Protein AF-A0A140NQ18-F1 (afdb_monomer)

Secondary structure (DSSP, 8-state):
-HHHHHHHHHS-SS--HHHHHHHHHHHHHHHHHHHHHHHHHHHHHHHHHHHHHHHHHHHHHHHHHHHHHHHHHHHHHHHHHHHHHHHTTS-HHHHHHHHHHHHHHHHHHHHHHHHHHHHHHHHHHHHHHHHHHHTT-TT-HHHHHHHHHHHHHHHHHHHHHHHHHHHHHHHHHHHHHHHHHHHHHHHHHH-

Organism: Providencia stuartii (strain MRSN 2154) (NCBI:txid1157951)

Structure (mmCIF, N/CA/C/O backbone):
data_AF-A0A140NQ18-F1
#
_entry.id   AF-A0A140NQ18-F1
#
loop_
_atom_site.group_PDB
_atom_site.id
_atom_site.type_symbol
_atom_site.label_atom_id
_atom_site.label_alt_id
_atom_site.label_comp_id
_atom_site.label_asym_id
_atom_site.label_entity_id
_atom_site.label_seq_id
_atom_site.pdbx_PDB_ins_code
_atom_site.Cartn_x
_atom_site.Cartn_y
_atom_site.Cartn_z
_atom_site.occupancy
_atom_site.B_iso_or_equiv
_atom_site.auth_seq_id
_atom_site.auth_comp_id
_atom_site.auth_asym_id
_atom_site.auth_atom_id
_atom_site.pdbx_PDB_model_num
ATOM 1 N N . MET A 1 1 ? -22.070 9.940 46.019 1.00 46.34 1 MET A N 1
ATOM 2 C CA . MET A 1 1 ? -22.776 8.889 46.792 1.00 46.34 1 MET A CA 1
ATOM 3 C C . MET A 1 1 ? -23.065 9.318 48.225 1.00 46.34 1 MET A C 1
ATOM 5 O O . MET A 1 1 ? -24.233 9.409 48.563 1.00 46.34 1 MET A O 1
ATOM 9 N N . ARG A 1 2 ? -22.048 9.648 49.042 1.00 44.62 2 ARG A N 1
ATOM 10 C CA . ARG A 1 2 ? -22.233 10.043 50.455 1.00 44.62 2 ARG A CA 1
ATOM 11 C C . ARG A 1 2 ? -23.229 11.197 50.647 1.00 44.62 2 ARG A C 1
ATOM 13 O O . ARG A 1 2 ? -24.094 11.096 51.500 1.00 44.62 2 ARG A O 1
ATOM 20 N N . THR A 1 3 ? -23.151 12.238 49.818 1.00 54.56 3 THR A N 1
ATOM 21 C CA . THR A 1 3 ? -24.008 13.434 49.913 1.00 54.56 3 THR A CA 1
ATOM 22 C C . THR A 1 3 ? -25.473 13.161 49.549 1.00 54.56 3 THR A C 1
ATOM 24 O O . THR A 1 3 ? -26.357 13.569 50.287 1.00 54.56 3 THR A O 1
ATOM 27 N N . ALA A 1 4 ? -25.730 12.383 48.490 1.00 54.31 4 ALA A N 1
ATOM 28 C CA . ALA A 1 4 ? -27.088 12.033 48.050 1.00 54.31 4 ALA A CA 1
ATOM 29 C C . ALA A 1 4 ? -27.825 11.131 49.056 1.00 54.31 4 ALA A C 1
ATOM 31 O O . ALA A 1 4 ? -29.022 11.278 49.275 1.00 54.31 4 ALA A O 1
ATOM 32 N N . ILE A 1 5 ? -27.093 10.217 49.705 1.00 57.09 5 ILE A N 1
ATOM 33 C CA . ILE A 1 5 ? -27.629 9.384 50.790 1.00 57.09 5 ILE A CA 1
ATOM 34 C C . ILE A 1 5 ? -27.939 10.254 52.019 1.00 57.09 5 ILE A C 1
ATOM 36 O O . ILE A 1 5 ? -28.957 10.056 52.673 1.00 57.09 5 ILE A O 1
ATOM 40 N N . PHE A 1 6 ? -27.090 11.242 52.318 1.00 60.41 6 PHE A N 1
ATOM 41 C CA . PHE A 1 6 ? -27.274 12.136 53.463 1.00 60.41 6 PHE A CA 1
ATOM 42 C C . PHE A 1 6 ? -28.469 13.087 53.292 1.00 60.41 6 PHE A C 1
ATOM 44 O O . PHE A 1 6 ? -29.169 13.352 54.264 1.00 60.41 6 PHE A O 1
ATOM 51 N N . GLU A 1 7 ? -28.729 13.568 52.074 1.00 58.16 7 GLU A N 1
ATOM 52 C CA . GLU A 1 7 ? -29.906 14.393 51.762 1.00 58.16 7 GLU A CA 1
ATOM 53 C C . GLU A 1 7 ? -31.213 13.595 51.854 1.00 58.16 7 GLU A C 1
ATOM 55 O O . GLU A 1 7 ? -32.159 14.057 52.485 1.00 58.16 7 GLU A O 1
ATOM 60 N N . LEU A 1 8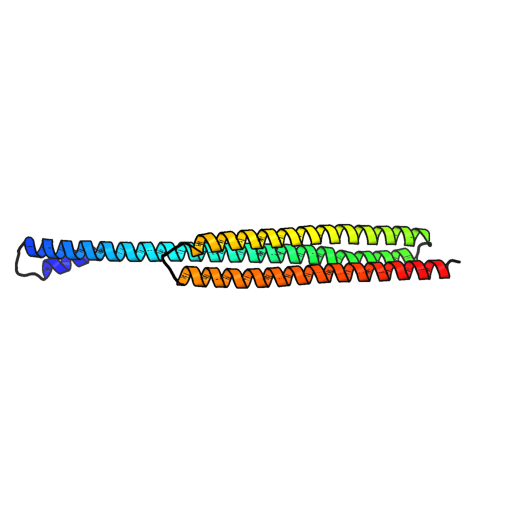 ? -31.247 12.360 51.339 1.00 58.31 8 LEU A N 1
ATOM 61 C CA . LEU A 1 8 ? -32.441 11.498 51.383 1.00 58.31 8 LEU A CA 1
ATOM 62 C C . LEU A 1 8 ? -32.834 11.045 52.799 1.00 58.31 8 LEU A C 1
ATOM 64 O O . LEU A 1 8 ? -34.008 10.792 53.064 1.00 58.31 8 LEU A O 1
ATOM 68 N N . ILE A 1 9 ? -31.864 10.939 53.711 1.00 60.88 9 ILE A N 1
ATOM 69 C CA . ILE A 1 9 ? -32.103 10.594 55.122 1.00 60.88 9 ILE A CA 1
ATOM 70 C C . ILE A 1 9 ? -32.585 11.814 55.920 1.00 60.88 9 ILE A C 1
ATOM 72 O O . ILE A 1 9 ? -33.298 11.656 56.910 1.00 60.88 9 ILE A O 1
ATOM 76 N N . LYS A 1 10 ? -32.205 13.028 55.508 1.00 58.66 10 LYS A N 1
ATOM 77 C CA . LYS A 1 10 ? -32.520 14.264 56.234 1.00 58.66 10 LYS A CA 1
ATOM 78 C C . LYS A 1 10 ? -33.944 14.773 55.968 1.00 58.66 10 LYS A C 1
ATOM 80 O O . LYS A 1 10 ? -34.482 15.465 56.822 1.00 58.66 10 LYS A O 1
ATOM 85 N N . ASP A 1 11 ? -34.534 14.409 54.829 1.00 55.94 11 ASP A N 1
ATOM 86 C CA . ASP A 1 11 ? -35.837 14.909 54.354 1.00 55.94 11 ASP A CA 1
ATOM 87 C C . ASP A 1 11 ? -37.043 14.032 54.769 1.00 55.94 11 ASP A C 1
ATOM 89 O O . ASP A 1 11 ? -38.195 14.406 54.577 1.00 55.94 11 ASP A O 1
ATOM 93 N N . ASN A 1 12 ? -36.806 12.855 55.366 1.00 53.22 12 ASN A N 1
ATOM 94 C CA . ASN A 1 12 ? -37.868 11.955 55.831 1.00 53.22 12 ASN A CA 1
ATOM 95 C C . ASN A 1 12 ? -38.138 12.140 57.336 1.00 53.22 12 ASN A C 1
ATOM 97 O O . ASN A 1 12 ? -37.412 11.614 58.179 1.00 53.22 12 ASN A O 1
ATOM 101 N N . GLU A 1 13 ? -39.224 12.836 57.687 1.00 54.66 13 GLU A N 1
ATOM 102 C CA . GLU A 1 13 ? -39.670 13.012 59.083 1.00 54.66 13 GLU A CA 1
ATOM 103 C C . GLU A 1 13 ? -40.148 11.704 59.747 1.00 54.66 13 GLU A C 1
ATOM 105 O O . GLU A 1 13 ? -40.215 11.613 60.975 1.00 54.66 13 GLU A O 1
ATOM 110 N N . ASN A 1 14 ? -40.415 10.650 58.965 1.00 51.62 14 ASN A N 1
ATOM 111 C CA . ASN A 1 14 ? -40.826 9.346 59.477 1.00 51.62 14 ASN A CA 1
ATOM 112 C C . ASN A 1 14 ? -39.627 8.383 59.527 1.00 51.62 14 ASN A C 1
ATOM 114 O O . ASN A 1 14 ? -39.230 7.793 58.519 1.00 51.62 14 ASN A O 1
ATOM 118 N N . LYS A 1 15 ? -39.046 8.226 60.724 1.00 55.66 15 LYS A N 1
ATOM 119 C CA . LYS A 1 15 ? -37.889 7.363 61.035 1.00 55.66 15 LYS A CA 1
ATOM 120 C C . LYS A 1 15 ? -38.226 5.866 60.960 1.00 55.66 15 LYS A C 1
ATOM 122 O O . LYS A 1 15 ? -38.055 5.135 61.933 1.00 55.66 15 LYS A O 1
ATOM 127 N N . SER A 1 16 ? -38.711 5.387 59.822 1.00 55.78 16 SER A N 1
ATOM 128 C CA . SER A 1 16 ? -38.845 3.954 59.578 1.00 55.78 16 SER A CA 1
ATOM 129 C C . SER A 1 16 ? -37.602 3.454 58.854 1.00 55.78 16 SER A C 1
ATOM 131 O O . SER A 1 16 ? -37.319 3.857 57.732 1.00 55.78 16 SER A O 1
ATOM 133 N N . LEU A 1 17 ? -36.857 2.535 59.471 1.00 56.78 17 LEU A N 1
ATOM 134 C CA . LEU A 1 17 ? -35.737 1.850 58.812 1.00 56.78 17 LEU A CA 1
ATOM 135 C C . LEU A 1 17 ? -36.169 1.180 57.496 1.00 56.78 17 LEU A C 1
ATOM 137 O O . LEU A 1 17 ? -35.362 1.042 56.586 1.00 56.78 17 LEU A O 1
ATOM 141 N N . ILE A 1 18 ? -37.453 0.832 57.369 1.00 58.50 18 ILE A N 1
ATOM 142 C CA . ILE A 1 18 ? -38.037 0.199 56.184 1.00 58.50 18 ILE A CA 1
ATOM 143 C C . ILE A 1 18 ? -38.070 1.165 54.988 1.00 58.50 18 ILE A C 1
ATOM 145 O O . ILE A 1 18 ? -37.783 0.739 53.874 1.00 58.50 18 ILE A O 1
ATOM 149 N N . SER A 1 19 ? -38.345 2.462 55.187 1.00 58.66 19 SER A N 1
ATOM 150 C CA . SER A 1 19 ? -38.334 3.441 54.084 1.00 58.66 19 SER A CA 1
ATOM 151 C C . SER A 1 19 ? -36.915 3.757 53.608 1.00 58.66 19 SER A C 1
ATOM 153 O O . SER A 1 19 ? -36.693 3.961 52.416 1.00 58.66 19 SER A O 1
ATOM 155 N N . VAL A 1 20 ? -35.937 3.730 54.519 1.00 64.19 20 VAL A N 1
ATOM 156 C CA . VAL A 1 20 ? -34.509 3.864 54.191 1.00 64.19 20 VAL A CA 1
ATOM 157 C C . VAL A 1 20 ? -33.991 2.624 53.455 1.00 64.19 20 VAL A C 1
ATOM 159 O O . VAL A 1 20 ? -33.206 2.762 52.520 1.00 64.19 20 VAL A O 1
ATOM 162 N N . ILE A 1 21 ? -34.449 1.426 53.831 1.00 64.62 21 ILE A N 1
ATOM 163 C CA . ILE A 1 21 ? -34.121 0.170 53.139 1.00 64.62 21 ILE A CA 1
ATOM 164 C C . ILE A 1 21 ? -34.746 0.138 51.734 1.00 64.62 21 ILE A C 1
ATOM 166 O O . ILE A 1 21 ? -34.032 -0.158 50.782 1.00 64.62 21 ILE A O 1
ATOM 170 N N . ASP A 1 22 ? -36.016 0.528 51.569 1.00 68.06 22 ASP A N 1
ATOM 171 C CA . ASP A 1 22 ? -36.683 0.600 50.253 1.00 68.06 22 ASP A CA 1
ATOM 172 C C . ASP A 1 22 ? -36.046 1.662 49.332 1.00 68.06 22 ASP A C 1
ATOM 174 O O . ASP A 1 22 ? -35.853 1.449 48.132 1.00 68.06 22 ASP A O 1
ATOM 178 N N . ALA A 1 23 ? -35.638 2.805 49.897 1.00 69.12 23 ALA A N 1
ATOM 179 C CA . ALA A 1 23 ? -34.851 3.804 49.179 1.00 69.12 23 ALA A CA 1
ATOM 180 C C . ALA A 1 23 ? -33.452 3.276 48.814 1.00 69.12 23 ALA A C 1
ATOM 182 O O . ALA A 1 23 ? -32.969 3.530 47.711 1.00 69.12 23 ALA A O 1
ATOM 183 N N . GLY A 1 24 ? -32.816 2.518 49.710 1.00 69.50 24 GLY A N 1
ATOM 184 C CA . GLY A 1 24 ? -31.532 1.860 49.480 1.00 69.50 24 GLY A CA 1
ATOM 185 C C . GLY A 1 24 ? -31.580 0.853 48.332 1.00 69.50 24 GLY A C 1
ATOM 186 O O . GLY A 1 24 ? -30.684 0.857 47.488 1.00 69.50 24 GLY A O 1
ATOM 187 N N . ASP A 1 25 ? -32.649 0.064 48.242 1.00 74.00 25 ASP A N 1
ATOM 188 C CA . ASP A 1 25 ? -32.835 -0.937 47.188 1.00 74.00 25 ASP A CA 1
ATOM 189 C C . ASP A 1 25 ? -33.066 -0.270 45.818 1.00 74.00 25 ASP A C 1
ATOM 191 O O . ASP A 1 25 ? -32.420 -0.600 44.820 1.00 74.00 25 ASP A O 1
ATOM 195 N N . LYS A 1 26 ? -33.872 0.804 45.780 1.00 74.19 26 LYS A N 1
ATOM 196 C CA . LYS A 1 26 ? -34.028 1.660 44.587 1.00 74.19 26 LYS A CA 1
ATOM 197 C C . LYS A 1 26 ? -32.712 2.306 44.147 1.00 74.19 26 LYS A C 1
ATOM 199 O O . LYS A 1 26 ? -32.439 2.393 42.947 1.00 74.19 26 LYS A O 1
ATOM 204 N N . ILE A 1 27 ? -31.888 2.763 45.093 1.00 76.31 27 ILE A N 1
ATOM 205 C CA . ILE A 1 27 ? -30.560 3.325 44.807 1.00 76.31 27 ILE A CA 1
ATOM 206 C C . ILE A 1 27 ? -29.625 2.243 44.264 1.00 76.31 27 ILE A C 1
ATOM 208 O O . ILE A 1 27 ? -28.899 2.512 43.309 1.00 76.31 27 ILE A O 1
ATOM 212 N N . TYR A 1 28 ? -29.657 1.034 44.826 1.00 75.50 28 TYR A N 1
ATOM 213 C CA . TYR A 1 28 ? -28.837 -0.087 44.375 1.00 75.50 28 TYR A CA 1
ATOM 214 C C . TYR A 1 28 ? -29.173 -0.485 42.934 1.00 75.50 28 TYR A C 1
ATOM 216 O O . TYR A 1 28 ? -28.279 -0.525 42.091 1.00 75.50 28 TYR A O 1
ATOM 224 N N . VAL A 1 29 ? -30.458 -0.659 42.609 1.00 82.06 29 VAL A N 1
ATOM 225 C CA . VAL A 1 29 ? -30.911 -0.954 41.238 1.00 82.06 29 VAL A CA 1
ATOM 226 C C . VAL A 1 29 ? -30.510 0.162 40.272 1.00 82.06 29 VAL A C 1
ATOM 228 O O . VAL A 1 29 ? -29.991 -0.098 39.186 1.00 82.06 29 VAL A O 1
ATOM 231 N N . ARG A 1 30 ? -30.688 1.430 40.661 1.00 75.25 30 ARG A N 1
ATOM 232 C CA . ARG A 1 30 ? -30.312 2.567 39.808 1.00 75.25 30 ARG A CA 1
ATOM 233 C C . ARG A 1 30 ? -28.799 2.683 39.618 1.00 75.25 30 ARG A C 1
ATOM 235 O O . ARG A 1 30 ? -28.357 3.041 38.530 1.00 75.25 30 ARG A O 1
ATOM 242 N N . TYR A 1 31 ? -28.014 2.366 40.643 1.00 75.19 31 TYR A N 1
ATOM 243 C CA . TYR A 1 31 ? -26.559 2.296 40.557 1.00 75.19 31 TYR A CA 1
ATOM 244 C C . TYR A 1 31 ? -26.104 1.176 39.620 1.00 75.19 31 TYR A C 1
ATOM 246 O O . TYR A 1 31 ? -25.272 1.440 38.758 1.00 75.19 31 TYR A O 1
ATOM 254 N N . GLN A 1 32 ? -26.684 -0.024 39.726 1.00 81.50 32 GLN A N 1
ATOM 255 C CA . GLN A 1 32 ? -26.378 -1.141 38.826 1.00 81.50 32 GLN A CA 1
ATOM 256 C C . GLN A 1 32 ? -26.703 -0.797 37.368 1.00 81.50 32 GLN A C 1
ATOM 258 O O . GLN A 1 32 ? -25.847 -0.954 36.504 1.00 81.50 32 GLN A O 1
ATOM 263 N N . ASN A 1 33 ? -27.874 -0.208 37.104 1.00 72.25 33 ASN A N 1
ATOM 264 C CA . ASN A 1 33 ? -28.257 0.233 35.758 1.00 72.25 33 ASN A CA 1
ATOM 265 C C . ASN A 1 33 ? -27.296 1.290 35.188 1.00 72.25 33 ASN A C 1
ATOM 267 O O . ASN A 1 33 ? -26.935 1.248 34.013 1.00 72.25 33 ASN A O 1
ATOM 271 N N . LEU A 1 34 ? -26.872 2.256 36.012 1.00 73.19 34 LEU A N 1
ATOM 272 C CA . LEU A 1 34 ? -25.886 3.254 35.595 1.00 73.19 34 LEU A CA 1
ATOM 273 C C . LEU A 1 34 ? -24.532 2.602 35.323 1.00 73.19 34 LEU A C 1
ATOM 275 O O . LEU A 1 34 ? -23.917 2.893 34.302 1.00 73.19 34 LEU A O 1
ATOM 279 N N . LEU A 1 35 ? -24.074 1.719 36.207 1.00 74.19 35 LEU A N 1
ATOM 280 C CA . LEU A 1 35 ? -22.799 1.026 36.069 1.00 74.19 35 LEU A CA 1
ATOM 281 C C . LEU A 1 35 ? -22.773 0.151 34.809 1.00 74.19 35 LEU A C 1
ATOM 283 O O . LEU A 1 35 ? -21.789 0.183 34.071 1.00 74.19 35 LEU A 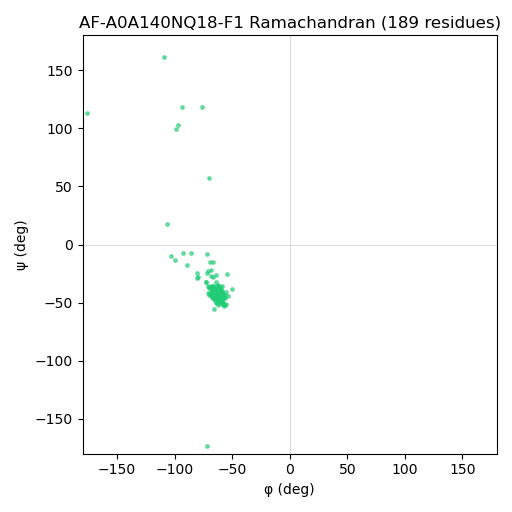O 1
ATOM 287 N N . GLU A 1 36 ? -23.868 -0.546 34.506 1.00 76.31 36 GLU A N 1
ATOM 288 C CA . GLU A 1 36 ? -24.050 -1.296 33.262 1.00 76.31 36 GLU A CA 1
ATOM 289 C C . GLU A 1 36 ? -23.979 -0.373 32.036 1.00 76.31 36 GLU A C 1
ATOM 291 O O . GLU A 1 36 ? -23.208 -0.630 31.110 1.00 76.31 36 GLU A O 1
ATOM 296 N N . LEU A 1 37 ? -24.709 0.748 32.045 1.00 72.06 37 LEU A N 1
ATOM 297 C CA . LEU A 1 37 ? -24.700 1.721 30.948 1.00 72.06 37 LEU A CA 1
ATOM 298 C C . LEU A 1 37 ? -23.304 2.323 30.716 1.00 72.06 37 LEU A C 1
ATOM 300 O O . LEU A 1 37 ? -22.864 2.454 29.572 1.00 72.06 37 LEU A O 1
ATOM 304 N N . TYR A 1 38 ? -22.598 2.683 31.790 1.00 69.38 38 TYR A N 1
ATOM 305 C CA . TYR A 1 38 ? -21.225 3.183 31.723 1.00 69.38 38 TYR A CA 1
ATOM 306 C C . TYR A 1 38 ? -20.268 2.125 31.184 1.00 69.38 38 TYR A C 1
ATOM 308 O O . TYR A 1 38 ? -19.442 2.441 30.331 1.00 69.38 38 TYR A O 1
ATOM 316 N N . THR A 1 39 ? -20.400 0.879 31.636 1.00 75.44 39 THR A N 1
ATOM 317 C CA . THR A 1 39 ? -19.556 -0.233 31.184 1.00 75.44 39 THR A CA 1
ATOM 318 C C . THR A 1 39 ? -19.760 -0.492 29.694 1.00 75.44 39 THR A C 1
ATOM 320 O O . THR A 1 39 ? -18.780 -0.588 28.955 1.00 75.44 39 THR A O 1
ATOM 323 N N . LYS A 1 40 ? -21.014 -0.489 29.221 1.00 75.38 40 LYS A N 1
ATOM 324 C CA . LYS A 1 40 ? -21.344 -0.604 27.793 1.00 75.38 40 LYS A CA 1
ATOM 325 C C . LYS A 1 40 ? -20.761 0.549 26.975 1.00 75.38 40 LYS A C 1
ATOM 327 O O . LYS A 1 40 ? -20.056 0.305 25.999 1.00 75.38 40 LYS A O 1
ATOM 332 N N . ARG A 1 41 ? -20.963 1.805 27.398 1.00 76.38 41 ARG A N 1
ATOM 333 C CA . ARG A 1 41 ? -20.389 2.982 26.712 1.00 76.38 41 ARG A CA 1
ATOM 334 C C . ARG A 1 41 ? -18.863 2.960 26.683 1.00 76.38 41 ARG A C 1
ATOM 336 O O . ARG A 1 41 ? -18.269 3.307 25.669 1.00 76.38 41 ARG A O 1
ATOM 343 N N . PHE A 1 42 ? -18.225 2.557 27.777 1.00 75.56 42 PHE A N 1
ATOM 344 C CA . PHE A 1 42 ? -16.773 2.438 27.842 1.00 75.56 42 PHE A CA 1
ATOM 345 C C . PHE A 1 42 ? -16.255 1.357 26.886 1.00 75.56 42 PHE A C 1
ATOM 347 O O . PHE A 1 42 ? -15.291 1.600 26.165 1.00 75.56 42 PHE A O 1
ATOM 354 N N . SER A 1 43 ? -16.922 0.199 26.835 1.00 76.94 43 SER A N 1
ATOM 355 C CA . SER A 1 43 ? -16.600 -0.885 25.901 1.00 76.94 43 SER A CA 1
ATOM 356 C C . SER A 1 43 ? -16.693 -0.425 24.440 1.00 76.94 43 SER A C 1
ATOM 358 O O . SER A 1 43 ? -15.735 -0.578 23.683 1.00 76.94 43 SER A O 1
ATOM 360 N N . VAL A 1 44 ? -17.792 0.244 24.069 1.00 78.38 44 VAL A N 1
ATOM 361 C CA . VAL A 1 44 ? -17.991 0.828 22.729 1.00 78.38 44 VAL A CA 1
ATOM 362 C C . VAL A 1 44 ? -16.896 1.840 22.389 1.00 78.38 44 VAL A C 1
ATOM 364 O O . VAL A 1 44 ? -16.245 1.711 21.355 1.00 78.38 44 VAL A O 1
ATOM 367 N N . ASN A 1 45 ? -16.635 2.808 23.271 1.00 79.44 45 ASN A N 1
ATOM 368 C CA . ASN A 1 45 ? -15.613 3.832 23.037 1.00 79.44 45 ASN A CA 1
ATOM 369 C C . ASN A 1 45 ? -14.210 3.234 22.887 1.00 79.44 45 ASN A C 1
ATOM 371 O O . ASN A 1 45 ? -13.427 3.695 22.058 1.00 79.44 45 ASN A O 1
ATOM 375 N N . LYS A 1 46 ? -13.890 2.192 23.662 1.00 82.88 46 LYS A N 1
ATOM 376 C CA . LYS A 1 46 ? -12.621 1.477 23.531 1.00 82.88 46 LYS A CA 1
ATOM 377 C C . LYS A 1 46 ? -12.493 0.827 22.151 1.00 82.88 46 LYS A C 1
ATOM 379 O O . LYS A 1 46 ? -11.465 0.992 21.503 1.00 82.88 46 LYS A O 1
ATOM 384 N N . ILE A 1 47 ? -13.537 0.138 21.691 1.00 79.62 47 ILE A N 1
ATOM 385 C CA . ILE A 1 47 ? -13.559 -0.500 20.368 1.00 79.62 47 ILE A CA 1
ATOM 386 C C . ILE A 1 47 ? -13.414 0.540 19.248 1.00 79.62 47 ILE A C 1
ATOM 388 O O . ILE A 1 47 ? -12.628 0.340 18.325 1.00 79.62 47 ILE A O 1
ATOM 392 N N . LEU A 1 48 ? -14.137 1.660 19.334 1.00 79.31 48 LEU A N 1
ATOM 393 C CA . LEU A 1 48 ? -14.032 2.751 18.359 1.00 79.31 48 LEU A CA 1
ATOM 394 C C . LEU A 1 48 ? -12.605 3.310 18.294 1.00 79.31 48 LEU A C 1
ATOM 396 O O . LEU A 1 48 ? -12.057 3.464 17.206 1.00 79.31 48 LEU A O 1
ATOM 400 N N . SER A 1 49 ? -11.970 3.527 19.446 1.00 83.69 49 SER A N 1
ATOM 401 C CA . SER A 1 49 ? -10.585 4.000 19.505 1.00 83.69 49 SER A CA 1
ATOM 402 C C . SER A 1 49 ? -9.592 3.002 18.891 1.00 83.69 49 SER A C 1
ATOM 404 O O . SER A 1 49 ? -8.685 3.408 18.163 1.00 83.69 49 SER A O 1
ATOM 406 N N . GLU A 1 50 ? -9.773 1.696 19.119 1.00 82.06 50 GLU A N 1
ATOM 407 C CA . GLU A 1 50 ? -8.953 0.652 18.485 1.00 82.06 50 GLU A CA 1
ATOM 408 C C . GLU A 1 50 ? -9.119 0.642 16.955 1.00 82.06 50 GLU A C 1
ATOM 410 O O . GLU A 1 50 ? -8.134 0.513 16.219 1.00 82.06 50 GLU A O 1
ATOM 415 N N . LEU A 1 51 ? -10.352 0.811 16.469 1.00 81.38 51 LEU A N 1
ATOM 416 C CA . LEU A 1 51 ? -10.662 0.903 15.042 1.00 81.38 51 LEU A CA 1
ATOM 417 C C . LEU A 1 51 ? -10.002 2.128 14.391 1.00 81.38 51 LEU A C 1
ATOM 419 O O . LEU A 1 51 ? -9.360 1.990 13.348 1.00 81.38 51 LEU A O 1
ATOM 423 N N . GLU A 1 52 ? -10.097 3.303 15.017 1.00 80.19 52 GLU A N 1
ATOM 424 C CA . GLU A 1 52 ? -9.446 4.535 14.547 1.00 80.19 52 GLU A CA 1
ATOM 425 C C . GLU A 1 52 ? -7.918 4.395 14.513 1.00 80.19 52 GLU A C 1
ATOM 427 O O . GLU A 1 52 ? -7.269 4.765 13.529 1.00 80.19 52 GLU A O 1
ATOM 432 N N . GLN A 1 53 ? -7.327 3.792 15.548 1.00 86.69 53 GLN A N 1
ATOM 433 C CA . GLN A 1 53 ? -5.889 3.534 15.591 1.00 86.69 53 GLN A CA 1
ATOM 434 C C . GLN A 1 53 ? -5.450 2.613 14.443 1.00 86.69 53 GLN A C 1
ATOM 436 O O . GLN A 1 53 ? -4.433 2.868 13.791 1.00 86.69 53 GLN A O 1
ATOM 441 N N . LYS A 1 54 ? -6.226 1.561 14.153 1.00 81.75 54 LYS A N 1
ATOM 442 C CA . LYS A 1 54 ? -5.952 0.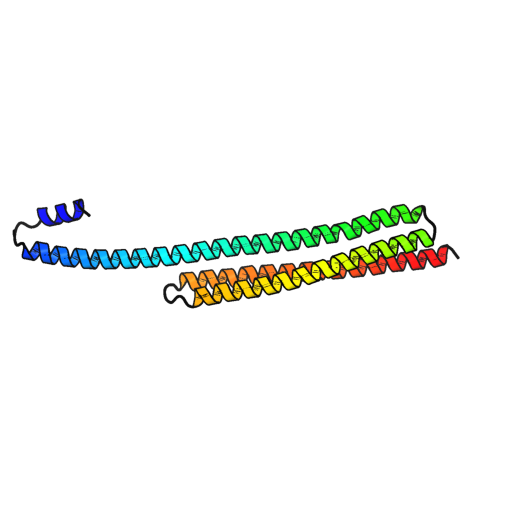643 13.039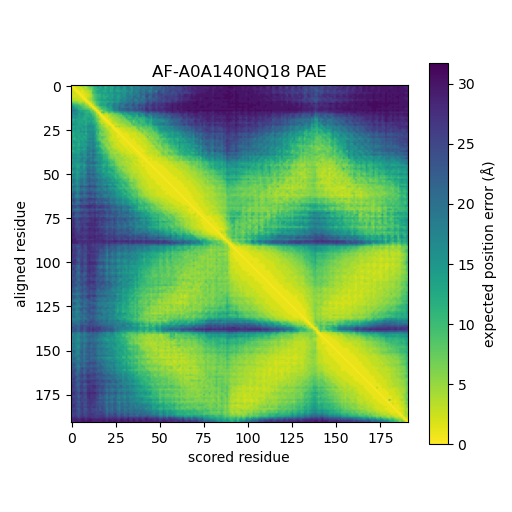 1.00 81.75 54 LYS A CA 1
ATOM 443 C C . LYS A 1 54 ? -6.122 1.309 11.678 1.00 81.75 54 LYS A C 1
ATOM 445 O O . LYS A 1 54 ? -5.299 1.083 10.792 1.00 81.75 54 LYS A O 1
ATOM 450 N N . GLN A 1 55 ? -7.128 2.167 11.520 1.00 79.12 55 GLN A N 1
ATOM 451 C CA . GLN A 1 55 ? -7.314 2.969 10.312 1.00 79.12 55 GLN A CA 1
ATOM 452 C C . GLN A 1 55 ? -6.093 3.859 10.041 1.00 79.12 55 GLN A C 1
ATOM 454 O O . GLN A 1 55 ? -5.616 3.923 8.902 1.00 79.12 55 GLN A O 1
ATOM 459 N N . LEU A 1 56 ? -5.573 4.526 11.076 1.00 84.12 56 LEU A N 1
ATOM 460 C CA . LEU A 1 56 ? -4.377 5.358 10.971 1.00 84.12 56 LEU A CA 1
ATOM 461 C C . LEU A 1 56 ? -3.153 4.515 10.586 1.00 84.12 56 LEU A C 1
ATOM 463 O O . LEU A 1 56 ? -2.461 4.851 9.628 1.00 84.12 56 LEU A O 1
ATOM 467 N N . GLU A 1 57 ? -2.931 3.384 11.263 1.00 87.56 57 GLU A N 1
ATOM 468 C CA . GLU A 1 57 ? -1.828 2.457 10.972 1.00 87.56 57 GLU A CA 1
ATOM 469 C C . GLU A 1 57 ? -1.851 1.979 9.509 1.00 87.56 57 GLU A C 1
ATOM 471 O O . GLU A 1 57 ? -0.828 1.994 8.821 1.00 87.56 57 GLU A O 1
ATOM 476 N N . TYR A 1 58 ? -3.024 1.580 9.010 1.00 80.38 58 TYR A N 1
ATOM 477 C CA . TYR A 1 58 ? -3.194 1.120 7.631 1.00 80.38 58 TYR A CA 1
ATOM 478 C C . TYR A 1 58 ? -3.002 2.246 6.623 1.00 80.38 58 TYR A C 1
ATOM 480 O O . TYR A 1 58 ? -2.330 2.051 5.613 1.00 80.38 58 TYR A O 1
ATOM 488 N N . THR A 1 59 ? -3.532 3.436 6.906 1.00 81.75 59 THR A N 1
ATOM 489 C CA . THR A 1 59 ? -3.339 4.609 6.045 1.00 81.75 59 THR A CA 1
ATOM 490 C C . THR A 1 59 ? -1.858 4.966 5.921 1.00 81.75 59 THR A C 1
ATOM 492 O O . THR A 1 59 ? -1.389 5.221 4.812 1.00 81.75 59 THR A O 1
ATOM 495 N N . THR A 1 60 ? -1.109 4.931 7.026 1.00 87.56 60 THR A N 1
ATOM 496 C CA . THR A 1 60 ? 0.341 5.165 7.027 1.00 87.56 60 THR A CA 1
ATOM 497 C C . THR A 1 60 ? 1.071 4.115 6.194 1.00 87.56 60 THR A C 1
ATOM 499 O O . THR A 1 60 ? 1.787 4.482 5.268 1.00 87.56 60 THR A O 1
ATOM 502 N N . LYS A 1 61 ? 0.808 2.819 6.415 1.00 84.38 61 LYS A N 1
ATOM 503 C CA . LYS A 1 61 ? 1.416 1.734 5.621 1.00 84.38 61 LYS A CA 1
ATOM 504 C C . LYS A 1 61 ? 1.149 1.882 4.122 1.00 84.38 61 LYS A C 1
ATOM 506 O O . LYS A 1 61 ? 2.061 1.719 3.317 1.00 84.38 61 LYS A O 1
ATOM 511 N N . ILE A 1 62 ? -0.085 2.225 3.741 1.00 83.81 62 ILE A N 1
ATOM 512 C CA . ILE A 1 62 ? -0.440 2.468 2.336 1.00 83.81 62 ILE A CA 1
ATOM 513 C C . ILE A 1 62 ? 0.402 3.610 1.762 1.00 83.81 62 ILE A C 1
ATOM 515 O O . ILE A 1 62 ? 0.954 3.464 0.670 1.00 83.81 62 ILE A O 1
ATOM 519 N N . ASN A 1 63 ? 0.516 4.727 2.484 1.00 84.56 63 ASN A N 1
ATOM 520 C CA . ASN A 1 63 ? 1.306 5.876 2.047 1.00 84.56 63 ASN A CA 1
ATOM 521 C C . ASN A 1 63 ? 2.803 5.559 1.954 1.00 84.56 63 ASN A C 1
ATOM 523 O O . ASN A 1 63 ? 3.438 5.989 0.991 1.00 84.56 63 ASN A O 1
ATOM 527 N N . ASP A 1 64 ? 3.357 4.786 2.888 1.00 87.00 64 ASP A N 1
ATOM 528 C CA . ASP A 1 64 ? 4.761 4.364 2.865 1.00 87.00 64 ASP A CA 1
ATOM 529 C C . ASP A 1 64 ? 5.052 3.482 1.644 1.00 87.00 64 ASP A C 1
ATOM 531 O O . ASP A 1 64 ? 6.037 3.688 0.932 1.00 87.00 64 ASP A O 1
ATOM 535 N N . PHE A 1 65 ? 4.157 2.538 1.346 1.00 81.75 65 PHE A N 1
ATOM 536 C CA . PHE A 1 65 ? 4.249 1.662 0.176 1.00 81.75 65 PHE A CA 1
ATOM 537 C C . PHE A 1 65 ? 4.177 2.443 -1.139 1.00 81.75 65 PHE A C 1
ATOM 539 O O . PHE A 1 65 ? 5.019 2.249 -2.019 1.00 81.75 65 PHE A O 1
ATOM 546 N N . VAL A 1 66 ? 3.225 3.377 -1.255 1.00 77.69 66 VAL A N 1
ATOM 547 C CA . VAL A 1 66 ? 3.112 4.257 -2.428 1.00 77.69 66 VAL A CA 1
ATOM 548 C C . VAL A 1 66 ? 4.360 5.123 -2.574 1.00 77.69 66 VAL A C 1
ATOM 550 O O . VAL A 1 66 ? 4.922 5.183 -3.664 1.00 77.69 66 VAL A O 1
ATOM 553 N N . SER A 1 67 ? 4.815 5.763 -1.496 1.00 83.12 67 SER A N 1
ATOM 554 C CA . SER A 1 67 ? 5.979 6.659 -1.527 1.00 83.12 67 SER A CA 1
ATOM 555 C C . SER A 1 67 ? 7.255 5.901 -1.896 1.00 83.12 67 SER A C 1
ATOM 557 O O . SER A 1 67 ? 8.050 6.375 -2.706 1.00 83.12 67 SER A O 1
ATOM 559 N N . SER A 1 68 ? 7.424 4.683 -1.375 1.00 81.44 68 SER A N 1
ATOM 560 C CA . SER A 1 68 ? 8.527 3.788 -1.735 1.00 81.44 68 SER A CA 1
ATOM 561 C C . SER A 1 68 ? 8.494 3.407 -3.220 1.00 81.44 68 SER A C 1
ATOM 563 O O . SER A 1 68 ? 9.509 3.526 -3.911 1.00 81.44 68 SER A O 1
ATOM 565 N N . SER A 1 69 ? 7.324 3.020 -3.744 1.00 78.19 69 SER A N 1
ATOM 566 C CA . SER A 1 69 ? 7.147 2.708 -5.170 1.00 78.19 69 SER A CA 1
ATOM 567 C C . SER A 1 69 ? 7.414 3.927 -6.062 1.00 78.19 69 SER A C 1
ATOM 569 O O . SER A 1 69 ? 8.140 3.819 -7.048 1.00 78.19 69 SER A O 1
ATOM 571 N N . GLN A 1 70 ? 6.920 5.111 -5.686 1.00 77.38 70 GLN A N 1
ATOM 572 C CA . GLN A 1 70 ? 7.166 6.366 -6.402 1.00 77.38 70 GLN A CA 1
ATOM 573 C C . GLN A 1 70 ? 8.650 6.746 -6.426 1.00 77.38 70 GLN A C 1
ATOM 575 O O . GLN A 1 70 ? 9.167 7.091 -7.485 1.00 77.38 70 GLN A O 1
ATOM 580 N N . ASN A 1 71 ? 9.361 6.636 -5.300 1.00 80.00 71 ASN A N 1
ATOM 581 C CA . ASN A 1 71 ? 10.801 6.901 -5.259 1.00 80.00 71 ASN A CA 1
ATOM 582 C C . ASN A 1 71 ? 11.585 5.953 -6.174 1.00 80.00 71 ASN A C 1
ATOM 584 O O . ASN A 1 71 ? 12.468 6.398 -6.908 1.00 80.00 71 ASN A O 1
ATOM 588 N N . LYS A 1 72 ? 11.239 4.659 -6.178 1.00 75.19 72 LYS A N 1
ATOM 589 C CA . LYS A 1 72 ? 11.825 3.690 -7.117 1.00 75.19 72 LYS A CA 1
ATOM 590 C C . LYS A 1 72 ? 11.501 4.057 -8.565 1.00 75.19 72 LYS A C 1
ATOM 592 O O . LYS A 1 72 ? 12.388 4.024 -9.411 1.00 75.19 72 LYS A O 1
ATOM 597 N N . ALA A 1 73 ? 10.266 4.476 -8.838 1.00 72.06 73 ALA A N 1
ATOM 598 C CA . ALA A 1 73 ? 9.842 4.922 -10.159 1.00 72.06 73 ALA A CA 1
ATOM 599 C C . ALA A 1 73 ? 10.615 6.160 -10.638 1.00 72.06 73 ALA A C 1
ATOM 601 O O . ALA A 1 73 ? 10.985 6.202 -11.804 1.00 72.06 73 ALA A O 1
ATOM 602 N N . PHE A 1 74 ? 10.913 7.130 -9.762 1.00 74.19 74 PHE A N 1
ATOM 603 C CA . PHE A 1 74 ? 11.723 8.313 -10.093 1.00 74.19 74 PHE A CA 1
ATOM 604 C C . PHE A 1 74 ? 13.192 7.989 -10.379 1.00 74.19 74 PHE A C 1
ATOM 606 O O . PHE A 1 74 ? 13.833 8.692 -11.164 1.00 74.19 74 PHE A O 1
ATOM 613 N N . ALA A 1 75 ? 13.723 6.906 -9.807 1.00 74.81 75 ALA A N 1
ATOM 614 C CA . ALA A 1 75 ? 15.069 6.447 -10.130 1.00 74.81 75 ALA A CA 1
ATOM 615 C C . ALA A 1 75 ? 15.195 6.001 -11.600 1.00 74.81 75 ALA A C 1
ATOM 617 O O . ALA A 1 75 ? 16.277 6.115 -12.173 1.00 74.81 75 ALA A O 1
ATOM 618 N N . ILE A 1 76 ? 14.102 5.559 -12.238 1.00 67.31 76 ILE A N 1
ATOM 619 C CA . ILE A 1 76 ? 14.095 5.094 -13.636 1.00 67.31 76 ILE A CA 1
ATOM 620 C C . ILE A 1 76 ? 14.409 6.231 -14.635 1.00 67.31 76 ILE A C 1
ATOM 622 O O . ILE A 1 76 ? 15.379 6.093 -15.385 1.00 67.31 76 ILE A O 1
ATOM 626 N N . PRO A 1 77 ? 13.685 7.373 -14.667 1.00 70.19 77 PRO A N 1
ATOM 627 C CA . PRO A 1 77 ? 14.049 8.495 -15.527 1.00 70.19 77 PRO A CA 1
ATOM 628 C C . PRO A 1 77 ? 15.404 9.114 -15.152 1.00 70.19 77 PRO A C 1
ATOM 630 O O . PRO A 1 77 ? 16.136 9.537 -16.044 1.00 70.19 77 PRO A O 1
ATOM 633 N N . GLY A 1 78 ? 15.791 9.121 -13.868 1.00 73.62 78 GLY A N 1
ATOM 634 C CA . GLY A 1 78 ? 17.132 9.552 -13.450 1.00 73.62 78 GLY A CA 1
ATOM 635 C C . GLY A 1 78 ? 18.242 8.688 -14.059 1.00 73.62 78 GLY A C 1
ATOM 636 O O . GLY A 1 78 ? 19.212 9.214 -14.609 1.00 73.62 78 GLY A O 1
ATOM 637 N N . ALA A 1 79 ? 18.060 7.364 -14.044 1.00 71.19 79 ALA A N 1
ATOM 638 C CA . ALA A 1 79 ? 18.958 6.426 -14.706 1.00 71.19 79 ALA A CA 1
ATOM 639 C C . ALA A 1 79 ? 19.004 6.665 -16.222 1.00 71.19 79 ALA A C 1
ATOM 641 O O . ALA A 1 79 ? 20.094 6.707 -16.782 1.00 71.19 79 ALA A O 1
ATOM 642 N N . LEU A 1 80 ? 17.858 6.907 -16.872 1.00 68.56 80 LEU A N 1
ATOM 643 C CA . LEU A 1 80 ? 17.775 7.247 -18.301 1.00 68.56 80 LEU A CA 1
ATOM 644 C C . LEU A 1 80 ? 18.539 8.525 -18.675 1.00 68.56 80 LEU A C 1
ATOM 646 O O . LEU A 1 80 ? 19.191 8.553 -19.715 1.00 68.56 80 LEU A O 1
ATOM 650 N N . ILE A 1 81 ? 18.485 9.576 -17.852 1.00 74.19 81 ILE A N 1
ATOM 651 C CA . ILE A 1 81 ? 19.225 10.825 -18.101 1.00 74.19 81 ILE A CA 1
ATOM 652 C C . ILE A 1 81 ? 20.736 10.584 -18.001 1.00 74.19 81 ILE A C 1
ATOM 654 O O . ILE A 1 81 ? 21.484 11.010 -18.883 1.00 74.19 81 ILE A O 1
ATOM 658 N N . ALA A 1 82 ? 21.187 9.872 -16.963 1.00 71.19 82 ALA A N 1
ATOM 659 C CA . ALA A 1 82 ? 22.599 9.521 -16.792 1.00 71.19 82 ALA A CA 1
ATOM 660 C C . ALA A 1 82 ? 23.109 8.673 -17.969 1.00 71.19 82 ALA A C 1
ATOM 662 O O . ALA A 1 82 ? 24.158 8.948 -18.549 1.00 71.19 82 ALA A O 1
ATOM 663 N N . VAL A 1 83 ? 22.298 7.698 -18.373 1.00 67.88 83 VAL A N 1
ATOM 664 C CA . VAL A 1 83 ? 22.472 6.882 -19.573 1.00 67.88 83 VAL A CA 1
ATOM 665 C C . VAL A 1 83 ? 22.590 7.740 -20.833 1.00 67.88 83 VAL A C 1
ATOM 667 O O . VAL A 1 83 ? 23.542 7.571 -21.586 1.00 67.88 83 VAL A O 1
ATOM 670 N N . GLY A 1 84 ? 21.667 8.674 -21.072 1.00 67.69 84 GLY A N 1
ATOM 671 C CA . GLY A 1 84 ? 21.690 9.541 -22.252 1.00 67.69 84 GLY A CA 1
ATOM 672 C C . GLY A 1 84 ? 22.932 10.434 -22.306 1.00 67.69 84 GLY A C 1
ATOM 673 O O . GLY A 1 84 ? 23.488 10.654 -23.382 1.00 67.69 84 GLY A O 1
ATOM 674 N N . GLY A 1 85 ? 23.411 10.895 -21.146 1.00 72.44 85 GLY A N 1
ATOM 675 C CA . GLY A 1 85 ? 24.669 11.634 -21.023 1.00 72.44 85 GLY A CA 1
ATOM 676 C C . GLY A 1 85 ? 25.895 10.790 -21.384 1.00 72.44 85 GLY A C 1
ATOM 677 O O . GLY A 1 85 ? 26.709 11.217 -22.200 1.00 72.44 85 GLY A O 1
ATOM 678 N N . LEU A 1 86 ? 25.996 9.576 -20.835 1.00 65.12 86 LEU A N 1
ATOM 679 C CA . LEU A 1 86 ? 27.110 8.650 -21.085 1.00 65.12 86 LEU A CA 1
ATOM 680 C C . LEU A 1 86 ? 27.094 8.076 -22.513 1.00 65.12 86 LEU A C 1
ATOM 682 O O . LEU A 1 86 ? 28.138 7.924 -23.145 1.00 65.12 86 LEU A O 1
ATOM 686 N N . ALA A 1 87 ? 25.910 7.804 -23.067 1.00 65.06 87 ALA A N 1
ATOM 687 C CA . ALA A 1 87 ? 25.746 7.270 -24.419 1.00 65.06 87 ALA A CA 1
ATOM 688 C C . ALA A 1 87 ? 26.142 8.272 -25.517 1.00 65.06 87 ALA A C 1
ATOM 690 O O . ALA A 1 87 ? 26.455 7.848 -26.633 1.00 65.06 87 ALA A O 1
ATOM 691 N N . LYS A 1 88 ? 26.153 9.580 -25.213 1.00 66.25 88 LYS A N 1
A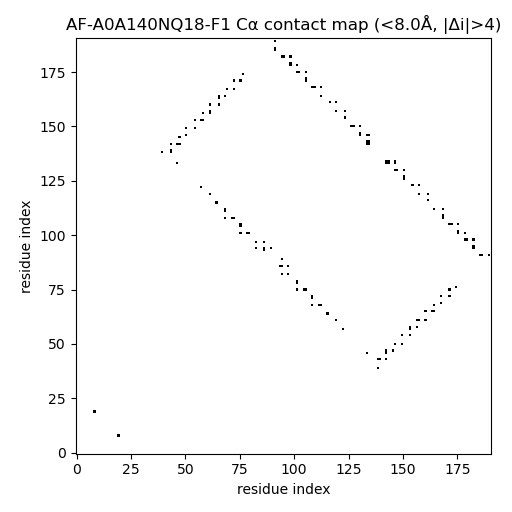TOM 692 C CA . LYS A 1 88 ? 26.611 10.638 -26.128 1.00 66.25 88 LYS A CA 1
ATOM 693 C C . LYS A 1 88 ? 28.133 10.631 -26.322 1.00 66.25 88 LYS A C 1
ATOM 695 O O . LYS A 1 88 ? 28.598 11.093 -27.358 1.00 66.25 88 LYS A O 1
ATOM 700 N N . SER A 1 89 ? 28.897 10.105 -25.360 1.00 60.41 89 SER A N 1
ATOM 701 C CA . SER A 1 89 ? 30.363 9.998 -25.437 1.00 60.41 89 SER A CA 1
ATOM 702 C C . SER A 1 89 ? 30.878 8.591 -25.762 1.00 60.41 89 SER A C 1
ATOM 704 O O . SER A 1 89 ? 32.074 8.438 -25.987 1.00 60.41 89 SER A O 1
ATOM 706 N N . GLY A 1 90 ? 30.009 7.574 -25.754 1.00 63.72 90 GLY A N 1
ATOM 707 C CA . GLY A 1 90 ? 30.381 6.161 -25.900 1.00 63.72 90 GLY A CA 1
ATOM 708 C C . GLY A 1 90 ? 29.983 5.522 -27.236 1.00 63.72 90 GLY A C 1
ATOM 709 O O . GLY A 1 90 ? 29.084 5.996 -27.937 1.00 63.72 90 GLY A O 1
ATOM 710 N N . GLY A 1 91 ? 30.622 4.401 -27.572 1.00 76.50 91 GLY A N 1
ATOM 711 C CA . GLY A 1 91 ? 30.341 3.595 -28.764 1.00 76.50 91 GLY A CA 1
ATOM 712 C C . GLY A 1 91 ? 29.018 2.818 -28.685 1.00 76.50 91 GLY A C 1
ATOM 713 O O . GLY A 1 91 ? 28.218 2.978 -27.759 1.00 76.50 91 GLY A O 1
ATOM 714 N N . PHE A 1 92 ? 28.759 1.956 -29.673 1.00 78.69 92 PHE A N 1
ATOM 715 C CA . PHE A 1 92 ? 27.558 1.107 -29.695 1.00 78.69 92 PHE A CA 1
ATOM 716 C C . PHE A 1 92 ? 27.489 0.164 -28.478 1.00 78.69 92 PHE A C 1
ATOM 718 O O . PHE A 1 92 ? 26.456 0.096 -27.812 1.00 78.69 92 PHE A O 1
ATOM 725 N N . PHE A 1 93 ? 28.602 -0.494 -28.132 1.00 79.38 93 PHE A N 1
ATOM 726 C CA . PHE A 1 93 ? 28.681 -1.406 -26.984 1.00 79.38 93 PHE A CA 1
ATOM 727 C C . PHE A 1 93 ? 28.374 -0.721 -25.647 1.00 79.38 93 PHE A C 1
ATOM 729 O O . PHE A 1 93 ? 27.669 -1.299 -24.820 1.00 79.38 93 PHE A O 1
ATOM 736 N N . ASP A 1 94 ? 28.800 0.533 -25.469 1.00 78.06 94 ASP A N 1
ATOM 737 C CA . ASP A 1 94 ? 28.477 1.311 -24.268 1.00 78.06 94 ASP A CA 1
ATOM 738 C C . ASP A 1 94 ? 26.965 1.531 -24.143 1.00 78.06 94 ASP A C 1
ATOM 740 O O . ASP A 1 94 ? 26.408 1.461 -23.052 1.00 78.06 94 ASP A O 1
ATOM 744 N N . SER A 1 95 ? 26.271 1.728 -25.269 1.00 77.31 95 SER A N 1
ATOM 745 C CA . SER A 1 95 ? 24.808 1.894 -25.303 1.00 77.31 95 SER A CA 1
ATOM 746 C C . SER A 1 95 ? 24.048 0.595 -25.047 1.00 77.31 95 SER A C 1
ATOM 748 O O . SER A 1 95 ? 22.991 0.625 -24.419 1.00 77.31 95 SER A O 1
ATOM 750 N N . VAL A 1 96 ? 24.597 -0.547 -25.469 1.00 81.31 96 VAL A N 1
ATOM 751 C CA . VAL A 1 96 ? 24.054 -1.870 -25.124 1.00 81.31 96 VAL A CA 1
ATOM 752 C C . VAL A 1 96 ? 24.172 -2.125 -23.621 1.00 81.31 96 VAL A C 1
ATOM 754 O O . VAL A 1 96 ? 23.187 -2.506 -22.989 1.00 81.31 96 VAL A O 1
ATOM 757 N N . LEU A 1 97 ? 25.341 -1.863 -23.026 1.00 81.62 97 LEU A N 1
ATOM 758 C CA . LEU A 1 97 ? 25.571 -2.048 -21.588 1.00 81.62 97 LEU A CA 1
ATOM 759 C C . LEU A 1 97 ? 24.621 -1.182 -20.745 1.00 81.62 97 LEU A C 1
ATOM 761 O O . LEU A 1 97 ? 24.009 -1.638 -19.779 1.00 81.62 97 LEU A O 1
ATOM 765 N N . ILE A 1 98 ? 24.447 0.061 -21.173 1.00 78.69 98 ILE A N 1
ATOM 766 C CA . ILE A 1 98 ? 23.495 1.026 -20.634 1.00 78.69 98 ILE A CA 1
ATOM 767 C C . ILE A 1 98 ? 22.045 0.509 -20.682 1.00 78.69 98 ILE A C 1
ATOM 769 O O . ILE A 1 98 ? 21.314 0.611 -19.694 1.00 78.69 98 ILE A O 1
ATOM 773 N N . PHE A 1 99 ? 21.623 -0.074 -21.807 1.00 81.56 99 PHE A N 1
ATOM 774 C CA . PHE A 1 99 ? 20.269 -0.603 -21.965 1.00 81.56 99 PHE A CA 1
ATOM 775 C C . PHE A 1 99 ? 20.022 -1.822 -21.070 1.00 81.56 99 PHE A C 1
ATOM 777 O O . PHE A 1 99 ? 18.947 -1.950 -20.486 1.00 81.56 99 PHE A O 1
ATOM 784 N N . ILE A 1 100 ? 21.034 -2.677 -20.890 1.00 84.56 100 ILE A N 1
ATOM 785 C CA . ILE A 1 100 ? 20.984 -3.786 -19.927 1.00 84.56 100 ILE A CA 1
ATOM 786 C C . ILE A 1 100 ? 20.762 -3.245 -18.508 1.00 84.56 100 ILE A C 1
ATOM 788 O O . ILE A 1 100 ? 19.912 -3.762 -17.784 1.00 84.56 100 ILE A O 1
ATOM 792 N N . GLY A 1 101 ? 21.460 -2.172 -18.122 1.00 81.12 101 GLY A N 1
ATOM 793 C CA . GLY A 1 101 ? 21.250 -1.503 -16.835 1.00 81.12 101 GLY A CA 1
ATOM 794 C C . GLY A 1 101 ? 19.811 -1.008 -16.652 1.00 81.12 101 GLY A C 1
ATOM 795 O O . GLY A 1 101 ? 19.186 -1.279 -15.625 1.00 81.12 101 GLY A O 1
ATOM 796 N N . LEU A 1 102 ? 19.248 -0.357 -17.674 1.00 81.56 102 LEU A N 1
ATOM 797 C CA . LEU A 1 102 ? 17.853 0.094 -17.665 1.00 81.56 102 LEU A CA 1
ATOM 798 C C . LEU A 1 102 ? 16.868 -1.079 -17.520 1.00 81.56 102 LEU A C 1
ATOM 800 O O . LEU A 1 102 ? 15.925 -1.007 -16.729 1.00 81.56 102 LEU A O 1
ATOM 804 N N . TYR A 1 103 ? 17.109 -2.178 -18.239 1.00 84.62 103 TYR A N 1
ATOM 805 C CA . TYR A 1 103 ? 16.299 -3.391 -18.153 1.00 84.62 103 TYR A CA 1
ATOM 806 C C . TYR A 1 103 ? 16.327 -4.016 -16.751 1.00 84.62 103 TYR A C 1
ATOM 808 O O . TYR A 1 103 ? 15.282 -4.406 -16.227 1.00 84.62 103 TYR A O 1
ATOM 816 N N . LEU A 1 104 ? 17.497 -4.069 -16.108 1.00 83.31 104 LEU A N 1
ATOM 817 C CA . LEU A 1 104 ? 17.627 -4.572 -14.738 1.00 83.31 104 LEU A CA 1
ATOM 818 C C . LEU A 1 104 ? 16.855 -3.702 -13.736 1.00 83.31 104 LEU A C 1
ATOM 820 O O . LEU A 1 104 ? 16.116 -4.241 -12.911 1.00 83.31 104 LEU A O 1
ATOM 824 N N . ILE A 1 105 ? 16.956 -2.372 -13.837 1.00 82.19 105 ILE A N 1
ATOM 825 C CA . ILE A 1 105 ? 16.205 -1.441 -12.975 1.00 82.19 105 ILE A CA 1
ATOM 826 C C . ILE A 1 105 ? 14.693 -1.626 -13.160 1.00 82.19 105 ILE A C 1
ATOM 828 O O . ILE A 1 105 ? 13.953 -1.690 -12.171 1.00 82.19 105 ILE A O 1
ATOM 832 N N . TYR A 1 106 ? 14.234 -1.770 -14.407 1.00 83.94 106 TYR A N 1
ATOM 833 C CA . TYR A 1 106 ? 12.835 -2.077 -14.704 1.00 83.94 106 TYR A CA 1
ATOM 834 C C . TYR A 1 106 ? 12.397 -3.382 -14.029 1.00 83.94 106 TYR A C 1
ATOM 836 O O . TYR A 1 106 ? 11.393 -3.395 -13.319 1.00 83.94 106 TYR A O 1
ATOM 844 N N . ARG A 1 107 ? 13.167 -4.468 -14.186 1.00 84.00 107 ARG A N 1
ATOM 845 C CA . ARG A 1 107 ? 12.846 -5.775 -13.590 1.00 84.00 107 ARG A CA 1
ATOM 846 C C . ARG A 1 107 ? 12.756 -5.709 -12.068 1.00 84.00 107 ARG A C 1
ATOM 848 O O . ARG A 1 107 ? 11.801 -6.230 -11.498 1.00 84.00 107 ARG A O 1
ATOM 855 N N . VAL A 1 108 ? 13.709 -5.048 -11.413 1.00 82.12 108 VAL A N 1
ATOM 856 C CA . VAL A 1 108 ? 13.709 -4.880 -9.949 1.00 82.12 108 VAL A CA 1
ATOM 857 C C . VAL A 1 108 ? 12.501 -4.064 -9.482 1.00 82.12 108 VAL A C 1
ATOM 859 O O . VAL A 1 108 ? 11.881 -4.397 -8.468 1.00 82.12 108 VAL A O 1
ATOM 862 N N . THR A 1 109 ? 12.138 -3.017 -10.224 1.00 82.94 109 THR A N 1
ATOM 863 C CA . THR A 1 109 ? 10.966 -2.189 -9.904 1.00 82.94 109 THR A CA 1
ATOM 864 C C . THR A 1 109 ? 9.668 -2.963 -10.092 1.00 82.94 109 THR A C 1
ATOM 866 O O . THR A 1 109 ? 8.812 -2.923 -9.214 1.00 82.94 109 THR A O 1
ATOM 869 N N . TYR A 1 110 ? 9.550 -3.724 -11.181 1.00 84.69 110 TYR A N 1
ATOM 870 C CA . TYR A 1 110 ? 8.386 -4.562 -11.456 1.00 84.69 110 TYR A CA 1
ATOM 871 C C . TYR A 1 110 ? 8.147 -5.581 -10.333 1.00 84.69 110 TYR A C 1
ATOM 873 O O . TYR A 1 110 ? 7.060 -5.611 -9.767 1.00 84.69 110 TYR A O 1
ATOM 881 N N . ILE A 1 111 ? 9.183 -6.338 -9.946 1.00 82.19 111 ILE A N 1
ATOM 882 C CA . ILE A 1 111 ? 9.101 -7.320 -8.849 1.00 82.19 111 ILE A CA 1
ATOM 883 C C . ILE A 1 111 ? 8.750 -6.627 -7.527 1.00 82.19 111 ILE A C 1
ATOM 885 O O . ILE A 1 111 ? 7.908 -7.103 -6.772 1.00 82.19 111 ILE A O 1
ATOM 889 N N . SER A 1 112 ? 9.368 -5.474 -7.245 1.00 81.19 112 SER A N 1
ATOM 890 C CA . SER A 1 112 ? 9.040 -4.694 -6.045 1.00 81.19 112 SER A CA 1
ATOM 891 C C . SER A 1 112 ? 7.564 -4.291 -6.014 1.00 81.19 112 SER A C 1
ATOM 893 O O . SER A 1 112 ? 6.941 -4.331 -4.959 1.00 81.19 112 SER A O 1
ATOM 895 N N . ASN A 1 113 ? 7.018 -3.883 -7.157 1.00 84.88 113 ASN A N 1
ATOM 896 C CA . ASN A 1 113 ? 5.633 -3.457 -7.286 1.00 84.88 113 ASN A CA 1
ATOM 897 C C . ASN A 1 113 ? 4.655 -4.632 -7.174 1.00 84.88 113 ASN A C 1
ATOM 899 O O . ASN A 1 113 ? 3.599 -4.468 -6.576 1.00 84.88 113 ASN A O 1
ATOM 903 N N . GLU A 1 114 ? 5.014 -5.807 -7.686 1.00 86.19 114 GLU A N 1
ATOM 904 C CA . GLU A 1 114 ? 4.241 -7.043 -7.522 1.00 86.19 114 GLU A CA 1
ATOM 905 C C . GLU A 1 114 ? 4.112 -7.427 -6.038 1.00 86.19 114 GLU A C 1
ATOM 907 O O . GLU A 1 114 ? 3.001 -7.556 -5.533 1.00 86.19 114 GLU A O 1
ATOM 912 N N . ILE A 1 115 ? 5.223 -7.430 -5.293 1.00 82.94 115 ILE A N 1
ATOM 913 C CA . ILE A 1 115 ? 5.221 -7.679 -3.837 1.00 82.94 115 ILE A CA 1
ATOM 914 C C . ILE A 1 115 ? 4.356 -6.654 -3.079 1.00 82.94 115 ILE A C 1
ATOM 916 O O . ILE A 1 115 ? 3.709 -6.978 -2.077 1.00 82.94 115 ILE A O 1
ATOM 920 N N . LEU A 1 116 ? 4.338 -5.396 -3.531 1.00 81.19 116 LEU A N 1
ATOM 921 C CA . LEU A 1 116 ? 3.476 -4.368 -2.943 1.00 81.19 116 LEU A CA 1
ATOM 922 C C . LEU A 1 116 ? 1.989 -4.652 -3.191 1.00 81.19 116 LEU A C 1
ATOM 924 O O . LEU A 1 116 ? 1.188 -4.426 -2.286 1.00 81.19 116 LEU A O 1
ATOM 928 N N . LEU A 1 117 ? 1.616 -5.163 -4.368 1.00 85.44 117 LEU A N 1
ATOM 929 C CA . LEU A 1 117 ? 0.238 -5.575 -4.658 1.00 85.44 117 LEU A CA 1
ATOM 930 C C . LEU A 1 117 ? -0.200 -6.730 -3.743 1.00 85.44 117 LEU A C 1
ATOM 932 O O . LEU A 1 117 ? -1.255 -6.631 -3.118 1.00 85.44 117 LEU A O 1
ATOM 936 N N . ASP A 1 118 ? 0.648 -7.742 -3.550 1.00 84.75 118 ASP A N 1
ATOM 937 C CA . ASP A 1 118 ? 0.374 -8.848 -2.616 1.00 84.75 118 ASP A CA 1
ATOM 938 C C . ASP A 1 118 ? 0.213 -8.351 -1.167 1.00 84.75 118 ASP A C 1
ATOM 940 O O . ASP A 1 118 ? -0.620 -8.829 -0.385 1.00 84.75 118 ASP A O 1
ATOM 944 N N . SER A 1 119 ? 0.999 -7.336 -0.799 1.00 82.94 119 SER A N 1
ATOM 945 C CA . SER A 1 119 ? 0.915 -6.692 0.514 1.00 82.94 119 SER A CA 1
ATOM 946 C C . SER A 1 119 ? -0.406 -5.937 0.698 1.00 82.94 119 SER A C 1
ATOM 948 O O . SER A 1 119 ?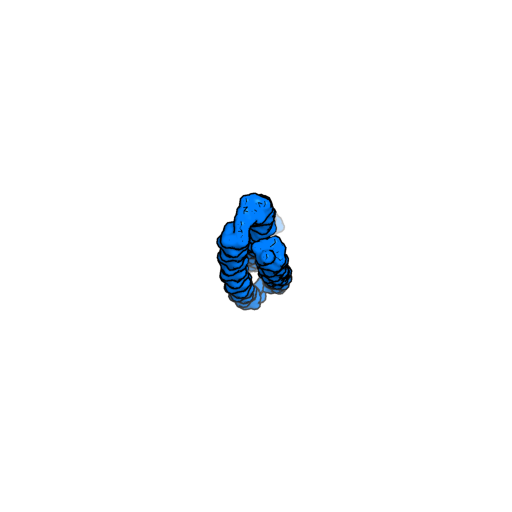 -0.971 -5.953 1.795 1.00 82.94 119 SER A O 1
ATOM 950 N N . TYR A 1 120 ? -0.935 -5.304 -0.354 1.00 84.81 120 TYR A N 1
ATOM 951 C CA . TYR A 1 120 ? -2.255 -4.667 -0.328 1.00 84.81 120 TYR A CA 1
ATOM 952 C C . TYR A 1 120 ? -3.393 -5.679 -0.209 1.00 84.81 120 TYR A C 1
ATOM 954 O O . TYR A 1 120 ? -4.327 -5.455 0.566 1.00 84.81 120 TYR A O 1
ATOM 962 N N . GLU A 1 121 ? -3.303 -6.813 -0.902 1.00 88.19 121 GLU A N 1
ATOM 963 C CA . GLU A 1 121 ? -4.281 -7.892 -0.765 1.00 88.19 121 GLU A CA 1
ATOM 964 C C . GLU A 1 121 ? -4.281 -8.461 0.662 1.00 88.19 121 GLU A C 1
ATOM 966 O O . GLU A 1 121 ? -5.333 -8.592 1.296 1.00 88.19 121 GLU A O 1
ATOM 971 N N . SER A 1 122 ? -3.094 -8.682 1.228 1.00 85.94 122 SER A N 1
ATOM 972 C CA . SER A 1 122 ? -2.931 -9.095 2.626 1.00 85.94 122 SER A CA 1
ATOM 973 C C . SER A 1 122 ? -3.529 -8.077 3.605 1.00 85.94 122 SER A C 1
ATOM 975 O O . SER A 1 122 ? -4.206 -8.451 4.566 1.00 85.94 122 SER A O 1
ATOM 977 N N . LEU A 1 123 ? -3.342 -6.779 3.344 1.00 83.56 123 LEU A N 1
ATOM 978 C CA . LEU A 1 123 ? -3.923 -5.700 4.144 1.00 83.56 123 LEU A CA 1
ATOM 979 C C . LEU A 1 123 ? -5.457 -5.705 4.080 1.00 83.56 123 LEU A C 1
ATOM 981 O O . LEU A 1 123 ? -6.118 -5.574 5.110 1.00 83.56 123 LEU A O 1
ATOM 985 N N . LYS A 1 124 ? -6.029 -5.905 2.888 1.00 87.38 124 LYS A N 1
ATOM 986 C CA . LYS A 1 124 ? -7.479 -6.008 2.672 1.00 87.38 124 LYS A CA 1
ATOM 987 C C . LYS A 1 124 ? -8.078 -7.209 3.405 1.00 87.38 124 LYS A C 1
ATOM 989 O O . LYS A 1 124 ? -9.152 -7.090 3.995 1.00 87.38 124 LYS A O 1
ATOM 994 N N . ASN A 1 125 ? -7.373 -8.338 3.417 1.00 88.75 125 ASN A N 1
ATOM 995 C CA . ASN A 1 125 ? -7.776 -9.526 4.168 1.00 88.75 125 ASN A CA 1
ATOM 996 C C . ASN A 1 125 ? -7.734 -9.275 5.680 1.00 88.75 125 ASN A C 1
ATOM 998 O O . ASN A 1 125 ? -8.719 -9.537 6.370 1.00 88.75 125 ASN A O 1
ATOM 1002 N N . SER A 1 126 ? -6.654 -8.672 6.186 1.00 81.94 126 SER A N 1
ATOM 1003 C CA . SER A 1 126 ? -6.546 -8.302 7.603 1.00 81.94 126 SER A CA 1
ATOM 1004 C C . SER A 1 126 ? -7.630 -7.307 8.033 1.00 81.94 126 SER A C 1
ATOM 1006 O O . SER A 1 126 ? -8.146 -7.417 9.145 1.00 81.94 126 SER A O 1
ATOM 1008 N N . LEU A 1 127 ? -7.984 -6.347 7.172 1.00 85.31 127 LEU A N 1
ATOM 1009 C CA . LEU A 1 127 ? -9.077 -5.406 7.411 1.00 85.31 127 LEU A CA 1
ATOM 1010 C C . LEU A 1 127 ? -10.421 -6.135 7.486 1.00 85.31 127 LEU A C 1
ATOM 1012 O O . LEU A 1 127 ? -11.144 -5.965 8.462 1.00 85.31 127 LEU A O 1
ATOM 1016 N N . ASN A 1 128 ? -10.730 -6.994 6.509 1.00 86.50 128 ASN A N 1
ATOM 1017 C CA . ASN A 1 128 ? -11.957 -7.794 6.511 1.00 86.50 128 ASN A CA 1
ATOM 1018 C C . ASN A 1 128 ? -12.102 -8.630 7.792 1.00 86.50 128 ASN A C 1
ATOM 1020 O O . ASN A 1 128 ? -13.199 -8.718 8.346 1.00 86.50 128 ASN A O 1
ATOM 1024 N N . ASP A 1 129 ? -11.012 -9.226 8.277 1.00 85.25 129 ASP A N 1
ATOM 1025 C CA . ASP A 1 129 ? -11.010 -9.994 9.523 1.00 85.25 129 ASP A CA 1
ATOM 1026 C C . ASP A 1 129 ? -11.260 -9.115 10.749 1.00 85.25 129 ASP A C 1
ATOM 1028 O O . ASP A 1 129 ? -12.023 -9.504 11.637 1.00 85.25 129 ASP A O 1
ATOM 1032 N N . LEU A 1 130 ? -10.668 -7.917 10.787 1.00 80.88 130 LEU A N 1
ATOM 1033 C CA . LEU A 1 130 ? -10.941 -6.923 11.823 1.00 80.88 130 LEU A CA 1
ATOM 1034 C C . LEU A 1 130 ? -12.439 -6.587 11.850 1.00 80.88 130 LEU A C 1
ATOM 1036 O O . LEU A 1 130 ? -13.102 -6.745 12.873 1.00 80.88 130 LEU A O 1
ATOM 1040 N N . ILE A 1 131 ? -13.004 -6.228 10.698 1.00 80.75 131 ILE A N 1
ATOM 1041 C CA . ILE A 1 131 ? -14.419 -5.866 10.558 1.00 80.75 131 ILE A CA 1
ATOM 1042 C C . ILE A 1 131 ? -15.341 -7.038 10.914 1.00 80.75 131 ILE A C 1
ATOM 1044 O O . ILE A 1 131 ? -16.349 -6.851 11.597 1.00 80.75 131 ILE A O 1
ATOM 1048 N N . LYS A 1 132 ? -14.996 -8.273 10.533 1.00 82.62 132 LYS A N 1
ATOM 1049 C CA . LYS A 1 132 ? -15.739 -9.479 10.937 1.00 82.62 132 LYS A CA 1
ATOM 1050 C C . LYS A 1 132 ? -15.744 -9.705 12.446 1.00 82.62 132 LYS A C 1
ATOM 1052 O O . LYS A 1 132 ? -16.727 -10.221 12.968 1.00 82.62 132 LYS A O 1
ATOM 1057 N N . ARG A 1 133 ? -14.661 -9.368 13.150 1.00 78.25 133 ARG A N 1
ATOM 1058 C CA . ARG A 1 133 ? -14.605 -9.486 14.616 1.00 78.25 133 ARG A CA 1
ATOM 1059 C C . ARG A 1 133 ? -15.508 -8.454 15.283 1.00 78.25 133 ARG A C 1
ATOM 1061 O O . ARG A 1 133 ? -16.255 -8.814 16.185 1.00 78.25 133 ARG A O 1
ATOM 1068 N N . TYR A 1 134 ? -15.496 -7.214 14.800 1.00 71.94 134 TYR A N 1
ATOM 1069 C CA . TYR A 1 134 ? -16.277 -6.131 15.402 1.00 71.94 134 TYR A CA 1
ATOM 1070 C C . TYR A 1 134 ? -17.759 -6.134 14.991 1.00 71.94 134 TYR A C 1
ATOM 1072 O O . TYR A 1 134 ? -18.608 -5.768 15.792 1.00 71.94 134 TYR A O 1
ATOM 1080 N N . SER A 1 135 ? -18.110 -6.634 13.803 1.00 67.81 135 SER A N 1
ATOM 1081 C CA . SER A 1 135 ? -19.514 -6.790 13.368 1.00 67.81 135 SER A CA 1
ATOM 1082 C C . SER A 1 135 ? -20.296 -7.870 14.124 1.00 67.81 135 SER A C 1
ATOM 1084 O O . SER A 1 135 ? -21.522 -7.890 14.050 1.00 67.81 135 SER A O 1
ATOM 1086 N N . LYS A 1 136 ? -19.605 -8.756 14.854 1.00 69.25 136 LYS A N 1
ATOM 1087 C CA . LYS A 1 136 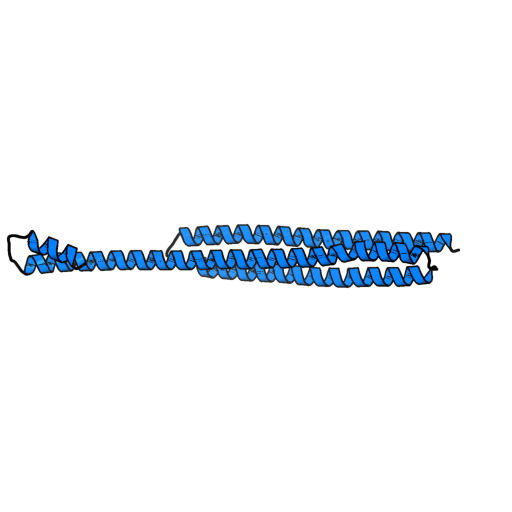? -20.214 -9.772 15.728 1.00 69.25 136 LYS A CA 1
ATOM 1088 C C . LYS A 1 136 ? -20.537 -9.258 17.134 1.00 69.25 136 LYS A C 1
ATOM 1090 O O . LYS A 1 136 ? -21.140 -10.000 17.903 1.00 69.25 136 LYS A O 1
ATOM 1095 N N . PHE A 1 137 ? -20.128 -8.038 17.487 1.00 64.12 137 PHE A N 1
ATOM 1096 C CA . PHE A 1 137 ? -20.517 -7.426 18.755 1.00 64.12 137 PHE A CA 1
ATOM 1097 C C . PHE A 1 137 ? -21.965 -6.933 18.668 1.00 64.12 137 PHE A C 1
ATOM 1099 O O . PHE A 1 137 ? -22.286 -6.064 17.862 1.00 64.12 137 PHE A O 1
ATOM 1106 N N . ASP A 1 138 ? -22.826 -7.490 19.520 1.00 57.22 138 ASP A N 1
ATOM 1107 C CA . ASP A 1 138 ? -24.278 -7.248 19.551 1.00 57.22 138 ASP A CA 1
ATOM 1108 C C . ASP A 1 138 ? -24.649 -5.843 20.088 1.00 57.22 138 ASP A C 1
ATOM 1110 O O . ASP A 1 138 ? -25.795 -5.408 20.026 1.00 57.22 138 ASP A O 1
ATOM 1114 N N . GLU A 1 139 ? -23.671 -5.093 20.612 1.00 59.91 139 GLU A N 1
ATOM 1115 C CA . GLU A 1 139 ? -23.919 -3.981 21.544 1.00 59.91 139 GLU A CA 1
ATOM 1116 C C . GLU A 1 139 ? -23.739 -2.559 20.981 1.00 59.91 139 GLU A C 1
ATOM 1118 O O . GLU A 1 139 ? -23.691 -1.597 21.747 1.00 59.91 139 GLU A O 1
ATOM 1123 N N . GLY A 1 140 ? -23.718 -2.348 19.662 1.00 66.50 140 GLY A N 1
ATOM 1124 C CA . GLY A 1 140 ? -23.745 -0.971 19.157 1.00 66.50 140 GLY A CA 1
ATOM 1125 C C . GLY A 1 140 ? -23.820 -0.825 17.648 1.00 66.50 140 GLY A C 1
ATOM 1126 O O . GLY A 1 140 ? -22.843 -1.074 16.945 1.00 66.50 140 GLY A O 1
ATOM 1127 N N . ILE A 1 141 ? -24.952 -0.308 17.159 1.00 76.62 141 ILE A N 1
ATOM 1128 C CA . ILE A 1 141 ? -25.111 0.157 15.768 1.00 76.62 141 ILE A CA 1
ATOM 1129 C C . ILE A 1 141 ? -23.962 1.112 15.395 1.00 76.62 141 ILE A C 1
ATOM 1131 O O . ILE A 1 141 ? -23.385 0.993 14.321 1.00 76.62 141 ILE A O 1
ATOM 1135 N N . GLU A 1 142 ? -23.553 1.963 16.338 1.00 74.06 142 GLU A N 1
ATOM 1136 C CA . GLU A 1 142 ? -22.463 2.933 16.192 1.00 74.06 142 GLU A CA 1
ATOM 1137 C C . GLU A 1 142 ? -21.097 2.280 15.891 1.00 74.06 142 GLU A C 1
ATOM 1139 O O . GLU A 1 142 ? -20.367 2.750 15.020 1.00 74.06 142 GLU A O 1
ATOM 1144 N N . VAL A 1 143 ? -20.773 1.145 16.529 1.00 77.81 143 VAL A N 1
ATOM 1145 C CA . VAL A 1 143 ? -19.539 0.380 16.252 1.00 77.81 143 VAL A CA 1
ATOM 1146 C C . VAL A 1 143 ? -19.581 -0.222 14.852 1.00 77.81 143 VAL A C 1
ATOM 1148 O O . VAL A 1 143 ? -18.586 -0.183 14.126 1.00 77.81 143 VAL A O 1
ATOM 1151 N N . ARG A 1 144 ? -20.734 -0.770 14.455 1.00 78.81 144 ARG A N 1
ATOM 1152 C CA . ARG A 1 144 ? -20.913 -1.383 13.135 1.00 78.81 144 ARG A CA 1
ATOM 1153 C C . ARG A 1 144 ? -20.809 -0.350 12.015 1.00 78.81 144 ARG A C 1
ATOM 1155 O O . ARG A 1 144 ? -20.154 -0.621 11.009 1.00 78.81 144 ARG A O 1
ATOM 1162 N N . ASP A 1 145 ? -21.400 0.823 12.207 1.00 83.12 145 ASP A N 1
ATOM 1163 C CA . ASP A 1 145 ? -21.358 1.915 11.236 1.00 83.12 145 ASP A CA 1
ATOM 1164 C C . ASP A 1 145 ? -19.940 2.484 11.103 1.00 83.12 145 ASP A C 1
ATOM 1166 O O . ASP A 1 145 ? -19.441 2.645 9.985 1.00 83.12 145 ASP A O 1
ATOM 1170 N N . ALA A 1 146 ? -19.242 2.706 12.224 1.00 80.75 146 ALA A N 1
ATOM 1171 C CA . ALA A 1 146 ? -17.847 3.143 12.216 1.00 80.75 146 ALA A CA 1
ATOM 1172 C C . ALA A 1 146 ? -16.934 2.123 11.518 1.00 80.75 146 ALA A C 1
ATOM 1174 O O . ALA A 1 146 ? -16.156 2.485 10.634 1.00 80.75 146 ALA A O 1
ATOM 1175 N N . ALA A 1 147 ? -17.078 0.836 11.848 1.00 82.12 147 ALA A N 1
ATOM 1176 C CA . ALA A 1 147 ? -16.342 -0.247 11.208 1.00 82.12 147 ALA A CA 1
ATOM 1177 C C . ALA A 1 147 ? -16.61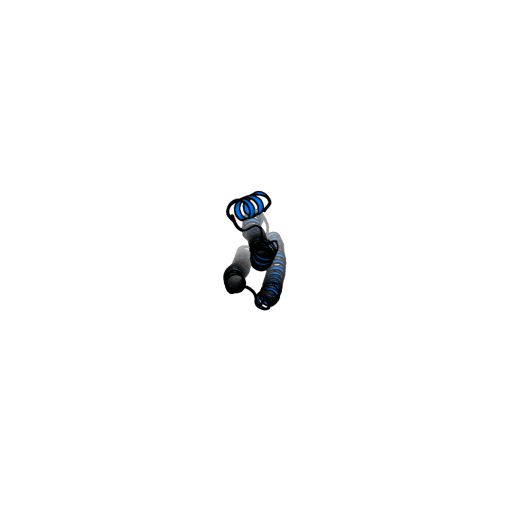0 -0.287 9.690 1.00 82.12 147 ALA A C 1
ATOM 1179 O O . ALA A 1 147 ? -15.669 -0.305 8.897 1.00 82.12 147 ALA A O 1
ATOM 1180 N N . SER A 1 148 ? -17.875 -0.227 9.262 1.00 84.06 148 SER A N 1
ATOM 1181 C CA . SER A 1 148 ? -18.238 -0.232 7.837 1.00 84.06 148 SER A CA 1
ATOM 1182 C C . SER A 1 148 ? -17.681 0.974 7.078 1.00 84.06 148 SER A C 1
ATOM 1184 O O . SER A 1 148 ? -17.274 0.841 5.922 1.00 84.06 148 SER A O 1
ATOM 1186 N N . LYS A 1 149 ? -17.656 2.156 7.703 1.00 87.50 149 LYS A N 1
ATOM 1187 C CA . LYS A 1 149 ? -17.078 3.360 7.100 1.00 87.50 149 LYS A CA 1
ATOM 1188 C C . LYS A 1 149 ? -15.567 3.215 6.915 1.00 87.50 149 LYS A C 1
ATOM 1190 O O . LYS A 1 149 ? -15.060 3.478 5.827 1.00 87.50 149 LYS A O 1
ATOM 1195 N N . ILE A 1 150 ? -14.868 2.731 7.943 1.00 85.56 150 ILE A N 1
ATOM 1196 C CA . ILE A 1 150 ? -13.423 2.463 7.894 1.00 85.56 150 ILE A CA 1
ATOM 1197 C C . ILE A 1 150 ? -13.094 1.432 6.811 1.00 85.56 150 ILE A C 1
ATOM 1199 O O . ILE A 1 150 ? -12.137 1.621 6.060 1.00 85.56 150 ILE A O 1
ATOM 1203 N N . ASP A 1 151 ? -13.898 0.371 6.696 1.00 85.88 151 ASP A N 1
ATOM 1204 C CA . ASP A 1 151 ? -13.735 -0.655 5.665 1.00 85.88 151 ASP A CA 1
ATOM 1205 C C . ASP A 1 151 ? -13.755 -0.053 4.255 1.00 85.88 151 ASP A C 1
ATOM 1207 O O . ASP A 1 151 ? -12.824 -0.251 3.468 1.00 85.88 151 ASP A O 1
ATOM 1211 N N . SER A 1 152 ? -14.794 0.733 3.962 1.00 89.06 152 SER A N 1
ATOM 1212 C CA . SER A 1 152 ? -14.956 1.414 2.679 1.00 89.06 152 SER A CA 1
ATOM 1213 C C . SER A 1 152 ? -13.804 2.384 2.406 1.00 89.06 152 SER A C 1
ATOM 1215 O O . SER A 1 152 ? -13.179 2.321 1.345 1.00 89.06 152 SER A O 1
ATOM 1217 N N . ASP A 1 153 ? -13.475 3.250 3.367 1.00 88.69 153 ASP A N 1
ATOM 1218 C CA . ASP A 1 153 ? -12.444 4.279 3.205 1.00 88.69 153 ASP A CA 1
ATOM 1219 C C . ASP A 1 153 ? -11.060 3.672 2.935 1.00 88.69 153 ASP A C 1
ATOM 1221 O O . ASP A 1 153 ? -10.332 4.130 2.045 1.00 88.69 153 ASP A O 1
ATOM 1225 N N . ILE A 1 154 ? -10.687 2.617 3.668 1.00 87.50 154 ILE A N 1
ATOM 1226 C CA . ILE A 1 154 ? -9.398 1.944 3.478 1.00 87.50 154 ILE A CA 1
ATOM 1227 C C . ILE A 1 154 ? -9.381 1.155 2.166 1.00 87.50 154 ILE A C 1
ATOM 1229 O O . ILE A 1 154 ? -8.398 1.252 1.431 1.00 87.50 154 ILE A O 1
ATOM 1233 N N . LYS A 1 155 ? -10.455 0.440 1.802 1.00 89.62 155 LYS A N 1
ATOM 1234 C CA . LYS A 1 155 ? -10.529 -0.277 0.514 1.00 89.62 155 LYS A CA 1
ATOM 1235 C C . LYS A 1 155 ? -10.405 0.664 -0.681 1.00 89.62 155 LYS A C 1
ATOM 1237 O O . LYS A 1 155 ? -9.676 0.347 -1.617 1.00 89.62 155 LYS A O 1
ATOM 1242 N N . ILE A 1 156 ? -11.049 1.832 -0.634 1.00 91.50 156 ILE A N 1
ATOM 1243 C CA . ILE A 1 156 ? -10.922 2.858 -1.679 1.00 91.50 156 ILE A CA 1
ATOM 1244 C C . ILE A 1 156 ? -9.476 3.365 -1.768 1.00 91.50 156 ILE A C 1
ATOM 1246 O O . ILE A 1 156 ? -8.944 3.543 -2.865 1.00 91.50 156 ILE A O 1
ATOM 1250 N N . LYS A 1 157 ? -8.807 3.600 -0.632 1.00 88.31 157 LYS A N 1
ATOM 1251 C CA . LYS A 1 157 ? -7.392 4.012 -0.619 1.00 88.31 157 LYS A CA 1
ATOM 1252 C C . LYS A 1 157 ? -6.472 2.932 -1.192 1.00 88.31 157 LYS A C 1
ATOM 1254 O O . LYS A 1 157 ? -5.578 3.279 -1.962 1.00 88.31 157 LYS A O 1
ATOM 1259 N N . ILE A 1 158 ? -6.710 1.662 -0.863 1.00 89.19 158 ILE A N 1
ATOM 1260 C CA . ILE A 1 158 ? -5.964 0.518 -1.405 1.00 89.19 158 ILE A CA 1
ATOM 1261 C C . ILE A 1 158 ? -6.145 0.429 -2.925 1.00 89.19 158 ILE A C 1
ATOM 1263 O O . ILE A 1 158 ? -5.154 0.453 -3.646 1.00 89.19 158 ILE A O 1
ATOM 1267 N N . ASP A 1 159 ? -7.381 0.436 -3.430 1.00 90.00 159 ASP A N 1
ATOM 1268 C CA . ASP A 1 159 ? -7.659 0.359 -4.875 1.00 90.00 159 ASP A CA 1
ATOM 1269 C C . ASP A 1 159 ? -7.004 1.519 -5.651 1.00 90.00 159 ASP A C 1
ATOM 1271 O O . ASP A 1 159 ? -6.397 1.338 -6.710 1.00 90.00 159 ASP A O 1
ATOM 1275 N N . ASN A 1 160 ? -7.040 2.729 -5.087 1.00 89.25 160 ASN A N 1
ATOM 1276 C CA . ASN A 1 160 ? -6.338 3.876 -5.659 1.00 89.25 160 ASN A CA 1
ATOM 1277 C C . ASN A 1 160 ? -4.811 3.704 -5.655 1.00 89.25 160 ASN A C 1
ATOM 1279 O O . ASN A 1 160 ? -4.149 4.137 -6.602 1.00 89.25 160 ASN A O 1
ATOM 1283 N N . ALA A 1 161 ? -4.238 3.101 -4.613 1.00 84.44 161 ALA A N 1
ATOM 1284 C CA . ALA A 1 161 ? -2.809 2.813 -4.538 1.00 84.44 161 ALA A CA 1
ATOM 1285 C C . ALA A 1 161 ? -2.393 1.746 -5.563 1.00 84.44 161 ALA A C 1
ATOM 1287 O O . ALA A 1 161 ? -1.443 1.969 -6.315 1.00 84.44 161 ALA A O 1
ATOM 1288 N N . GLU A 1 162 ? -3.152 0.655 -5.687 1.00 87.31 162 GLU A N 1
ATOM 1289 C CA . GLU A 1 162 ? -2.927 -0.387 -6.696 1.00 87.31 162 GLU A CA 1
ATOM 1290 C C . GLU A 1 162 ? -2.962 0.188 -8.118 1.00 87.31 162 GLU A C 1
ATOM 1292 O O . GLU A 1 162 ? -2.065 -0.070 -8.925 1.00 87.31 162 GLU A O 1
ATOM 1297 N N . LYS A 1 163 ? -3.954 1.037 -8.426 1.00 88.38 163 LYS A N 1
ATOM 1298 C CA . LYS A 1 163 ? -4.046 1.741 -9.717 1.00 88.38 163 LYS A CA 1
ATOM 1299 C C . LYS A 1 163 ? -2.821 2.613 -9.993 1.00 88.38 163 LYS A C 1
ATOM 1301 O O . LYS A 1 163 ? -2.348 2.661 -11.128 1.00 88.38 163 LYS A O 1
ATOM 1306 N N . ARG A 1 164 ? -2.292 3.308 -8.980 1.00 85.12 164 ARG A N 1
ATOM 1307 C CA . ARG A 1 164 ? -1.074 4.129 -9.115 1.00 85.12 164 ARG A CA 1
ATOM 1308 C C . ARG A 1 164 ? 0.156 3.270 -9.402 1.00 85.12 164 ARG A C 1
ATOM 1310 O O . ARG A 1 164 ? 0.931 3.629 -10.283 1.00 85.12 164 ARG A O 1
ATOM 1317 N N . ILE A 1 165 ? 0.303 2.133 -8.723 1.00 85.75 165 ILE A N 1
ATOM 1318 C CA . ILE A 1 165 ? 1.407 1.193 -8.965 1.00 85.75 165 ILE A CA 1
ATOM 1319 C C . ILE A 1 165 ? 1.323 0.585 -10.369 1.00 85.75 165 ILE A C 1
ATOM 1321 O O . ILE A 1 165 ? 2.329 0.524 -11.073 1.00 85.75 165 ILE A O 1
ATOM 1325 N N . LYS A 1 166 ? 0.124 0.202 -10.826 1.00 85.62 166 LYS A N 1
ATOM 1326 C CA . LYS A 1 166 ? -0.074 -0.295 -12.197 1.00 85.62 166 LYS A CA 1
ATOM 1327 C C . LYS A 1 166 ? 0.343 0.743 -13.243 1.00 85.62 166 LYS A C 1
ATOM 1329 O O . LYS A 1 166 ? 1.099 0.409 -14.149 1.00 85.62 166 LYS A O 1
ATOM 1334 N N . LYS A 1 167 ? -0.035 2.015 -13.058 1.00 85.75 167 LYS A N 1
ATOM 1335 C CA . LYS A 1 167 ? 0.430 3.118 -13.921 1.00 85.75 167 LYS A CA 1
ATOM 1336 C C . LYS A 1 167 ? 1.951 3.286 -13.909 1.00 85.75 167 LYS A C 1
ATOM 1338 O O . LYS A 1 167 ? 2.536 3.556 -14.952 1.00 85.75 167 LYS A O 1
ATOM 1343 N N . ILE A 1 168 ? 2.604 3.119 -12.758 1.00 83.50 168 ILE A N 1
ATOM 1344 C CA . ILE A 1 168 ? 4.073 3.151 -12.667 1.00 83.50 168 ILE A CA 1
ATOM 1345 C C . ILE A 1 168 ? 4.695 2.025 -13.506 1.00 83.50 168 ILE A C 1
ATOM 1347 O O . ILE A 1 168 ? 5.651 2.272 -14.241 1.00 83.50 168 ILE A O 1
ATOM 1351 N N . ASN A 1 169 ? 4.143 0.810 -13.445 1.00 85.44 169 ASN A N 1
ATOM 1352 C CA . ASN A 1 169 ? 4.613 -0.302 -14.275 1.00 85.44 169 ASN A CA 1
ATOM 1353 C C . ASN A 1 169 ? 4.439 -0.006 -15.774 1.00 85.44 169 ASN A C 1
ATOM 1355 O O . ASN A 1 169 ? 5.379 -0.214 -16.540 1.00 85.44 169 ASN A O 1
ATOM 1359 N N . GLU A 1 170 ? 3.288 0.536 -16.186 1.00 86.88 170 GLU A N 1
ATOM 1360 C CA . GLU A 1 170 ? 3.045 0.958 -17.575 1.00 86.88 170 GLU A CA 1
ATOM 1361 C C . GLU A 1 170 ? 4.073 2.000 -18.047 1.00 86.88 170 GLU A C 1
ATOM 1363 O O . GLU A 1 170 ? 4.650 1.860 -19.126 1.00 86.88 170 GLU A O 1
ATOM 1368 N N . MET A 1 171 ? 4.372 3.009 -17.221 1.00 83.69 171 MET A N 1
ATOM 1369 C CA . MET A 1 171 ? 5.416 3.999 -17.519 1.00 83.69 171 MET A CA 1
ATOM 1370 C C . MET A 1 171 ? 6.797 3.351 -17.676 1.00 83.69 171 MET A C 1
ATOM 1372 O O . MET A 1 171 ? 7.545 3.717 -18.583 1.00 83.69 171 MET A O 1
ATOM 1376 N N . GLY A 1 172 ? 7.123 2.362 -16.838 1.00 83.56 172 GLY A N 1
ATOM 1377 C CA . GLY A 1 172 ? 8.361 1.589 -16.946 1.00 83.56 172 GLY A CA 1
ATOM 1378 C C . GLY A 1 172 ? 8.487 0.846 -18.281 1.00 83.56 172 GLY A C 1
ATOM 1379 O O . GLY A 1 172 ? 9.562 0.846 -18.881 1.00 83.56 172 GLY A O 1
ATOM 1380 N N . VAL A 1 173 ? 7.389 0.276 -18.791 1.00 86.12 173 VAL A N 1
ATOM 1381 C CA . VAL A 1 173 ? 7.361 -0.383 -20.110 1.00 86.12 173 VAL A CA 1
ATOM 1382 C C . VAL A 1 173 ? 7.596 0.627 -21.232 1.00 86.12 173 VAL A C 1
ATOM 1384 O O . VAL A 1 173 ? 8.433 0.389 -22.102 1.00 86.12 173 VAL A O 1
ATOM 1387 N N . ILE A 1 174 ? 6.920 1.781 -21.191 1.00 86.56 174 ILE A N 1
ATOM 1388 C CA . ILE A 1 174 ? 7.113 2.854 -22.181 1.00 86.56 174 ILE A CA 1
ATOM 1389 C C . ILE A 1 174 ? 8.583 3.298 -22.204 1.00 86.56 174 ILE A C 1
ATOM 1391 O O . ILE A 1 174 ? 9.170 3.446 -23.276 1.00 86.56 174 ILE A O 1
ATOM 1395 N N . MET A 1 175 ? 9.203 3.457 -21.032 1.00 82.81 175 MET A N 1
ATOM 1396 C CA . MET A 1 175 ? 10.619 3.815 -20.913 1.00 82.81 175 MET A CA 1
ATOM 1397 C C . MET A 1 175 ? 11.553 2.768 -21.532 1.00 82.81 175 MET A C 1
ATOM 1399 O O . MET A 1 175 ? 12.514 3.143 -22.208 1.00 82.81 175 MET A O 1
ATOM 1403 N N . LEU A 1 176 ? 11.263 1.472 -21.372 1.00 84.00 176 LEU A N 1
ATOM 1404 C CA . LEU A 1 176 ? 12.018 0.420 -22.058 1.00 84.00 176 LEU A CA 1
ATOM 1405 C C . LEU A 1 176 ? 11.859 0.485 -23.577 1.00 84.00 176 LEU A C 1
ATOM 1407 O O . LEU A 1 176 ? 12.853 0.349 -24.289 1.00 84.00 176 LEU A O 1
ATOM 1411 N N . CYS A 1 177 ? 10.648 0.733 -24.080 1.00 86.44 177 CYS A N 1
ATOM 1412 C CA . CYS A 1 177 ? 10.413 0.888 -25.515 1.00 86.44 177 CYS A CA 1
ATOM 1413 C C . CYS A 1 177 ? 11.200 2.072 -26.096 1.00 86.44 177 CYS A C 1
ATOM 1415 O O . CYS A 1 177 ? 11.817 1.936 -27.151 1.00 86.44 177 CYS A O 1
ATOM 1417 N N . VAL A 1 178 ? 11.237 3.208 -25.392 1.00 84.94 178 VAL A N 1
ATOM 1418 C CA . VAL A 1 178 ? 12.031 4.381 -25.798 1.00 84.94 178 VAL A CA 1
ATOM 1419 C C . VAL A 1 178 ? 13.528 4.058 -25.806 1.00 84.94 178 VAL A C 1
ATOM 1421 O O . VAL A 1 178 ? 14.214 4.361 -26.783 1.00 84.94 178 VAL A O 1
ATOM 1424 N N . GLY A 1 179 ? 14.036 3.397 -24.760 1.00 81.88 179 GLY A N 1
ATOM 1425 C CA . GLY A 1 179 ? 15.436 2.965 -24.693 1.00 81.88 179 GLY A CA 1
ATOM 1426 C C . GLY A 1 179 ? 15.816 1.997 -25.820 1.00 81.88 179 GLY A C 1
ATOM 1427 O O . GLY A 1 179 ? 16.880 2.138 -26.423 1.00 81.88 179 GLY A O 1
ATOM 1428 N N . ALA A 1 180 ? 14.927 1.059 -26.157 1.00 85.44 180 ALA A N 1
ATOM 1429 C CA . ALA A 1 180 ? 15.126 0.121 -27.259 1.00 85.44 180 ALA A CA 1
ATOM 1430 C C . ALA A 1 180 ? 15.129 0.842 -28.617 1.00 85.44 180 ALA A C 1
ATOM 1432 O O . ALA A 1 180 ? 16.004 0.594 -29.445 1.00 85.44 180 ALA A O 1
ATOM 1433 N N . GLY A 1 181 ? 14.201 1.785 -28.822 1.00 85.56 181 GLY A N 1
ATOM 1434 C CA . GLY A 1 181 ? 14.152 2.622 -30.022 1.00 85.56 181 GLY A CA 1
ATOM 1435 C C . GLY A 1 181 ? 15.436 3.429 -30.231 1.00 85.56 181 GLY A C 1
ATOM 1436 O O . GLY A 1 181 ? 15.965 3.463 -31.341 1.00 85.56 181 GLY A O 1
ATOM 1437 N N . TYR A 1 182 ? 15.994 4.008 -29.162 1.00 82.56 182 TYR A N 1
ATOM 1438 C CA . TYR A 1 182 ? 17.285 4.702 -29.221 1.00 82.56 182 TYR A CA 1
ATOM 1439 C C . TYR A 1 182 ? 18.427 3.775 -29.665 1.00 82.56 182 TYR A C 1
ATOM 1441 O O . TYR A 1 182 ? 19.234 4.146 -30.519 1.00 82.56 182 TYR A O 1
ATOM 1449 N N . LEU A 1 183 ? 18.477 2.554 -29.125 1.00 82.25 183 LEU A N 1
ATOM 1450 C CA . LEU A 1 183 ? 19.488 1.558 -29.487 1.00 82.25 183 LEU A CA 1
ATOM 1451 C C . LEU A 1 183 ? 19.432 1.193 -30.977 1.00 82.25 183 LEU A C 1
ATOM 1453 O O . LEU A 1 183 ? 20.473 1.115 -31.629 1.00 82.25 183 LEU A O 1
ATOM 1457 N N . ILE A 1 184 ? 18.221 1.023 -31.518 1.00 84.69 184 ILE A N 1
ATOM 1458 C CA . ILE A 1 184 ? 17.995 0.731 -32.941 1.00 84.69 184 ILE A CA 1
ATOM 1459 C C . ILE A 1 184 ? 18.500 1.885 -33.815 1.00 84.69 184 ILE A C 1
ATOM 1461 O O . ILE A 1 184 ? 19.241 1.651 -34.767 1.00 84.69 184 ILE A O 1
ATOM 1465 N N . ILE A 1 185 ? 18.167 3.136 -33.478 1.00 82.56 185 ILE A N 1
ATOM 1466 C CA . ILE A 1 185 ? 18.639 4.316 -34.226 1.00 82.56 185 ILE A CA 1
ATOM 1467 C C . ILE A 1 185 ? 20.172 4.385 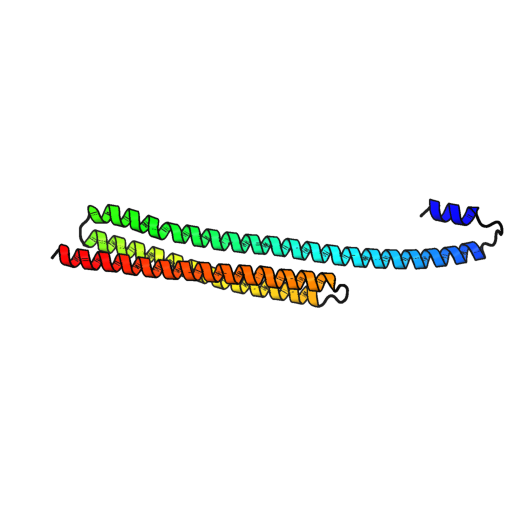-34.224 1.00 82.56 185 ILE A C 1
ATOM 1469 O O . ILE A 1 185 ? 20.793 4.637 -35.260 1.00 82.56 185 ILE A O 1
ATOM 1473 N N . LYS A 1 186 ? 20.800 4.129 -33.071 1.00 78.50 186 LYS A N 1
ATOM 1474 C CA . LYS A 1 186 ? 22.261 4.164 -32.943 1.00 78.50 186 LYS A CA 1
ATOM 1475 C C . LYS A 1 186 ? 22.945 3.069 -33.766 1.00 78.50 186 LYS A C 1
ATOM 1477 O O . LYS A 1 186 ? 23.996 3.336 -34.345 1.00 78.50 186 LYS A O 1
ATOM 1482 N N . LEU A 1 187 ? 22.342 1.883 -33.868 1.00 78.69 187 LEU A N 1
ATOM 1483 C CA . LEU A 1 187 ? 22.824 0.800 -34.732 1.00 78.69 187 LEU A CA 1
ATOM 1484 C C . LEU A 1 187 ? 22.879 1.240 -36.206 1.00 78.69 187 LEU A C 1
ATOM 1486 O O . LEU A 1 187 ? 23.910 1.066 -36.847 1.00 78.69 187 LEU A O 1
ATOM 1490 N N . PHE A 1 188 ? 21.820 1.884 -36.708 1.00 78.75 188 PHE A N 1
ATOM 1491 C CA . PHE A 1 188 ? 21.762 2.386 -38.089 1.00 78.75 188 PHE A CA 1
ATOM 1492 C C . PHE A 1 188 ? 22.658 3.599 -38.365 1.00 78.75 188 PHE A C 1
ATOM 1494 O O . PHE A 1 188 ? 22.995 3.839 -39.514 1.00 78.75 188 PHE A O 1
ATOM 1501 N N . THR A 1 189 ? 23.030 4.371 -37.341 1.00 71.69 189 THR A N 1
ATOM 1502 C CA . THR A 1 189 ? 23.905 5.552 -37.499 1.00 71.69 189 THR A CA 1
ATOM 1503 C C . THR A 1 189 ? 25.395 5.199 -37.372 1.00 71.69 189 THR A C 1
ATOM 1505 O O . THR A 1 189 ? 26.251 5.995 -37.743 1.00 71.69 189 THR A O 1
ATOM 1508 N N . THR A 1 190 ? 25.715 4.029 -36.805 1.00 61.91 190 THR A N 1
ATOM 1509 C CA . THR A 1 190 ? 27.099 3.548 -36.608 1.00 61.91 190 THR A CA 1
ATOM 1510 C C . THR A 1 190 ? 27.540 2.542 -37.692 1.00 61.91 190 THR A C 1
ATOM 1512 O O . THR A 1 190 ? 28.732 2.256 -37.778 1.00 61.91 190 THR A O 1
ATOM 1515 N N . SER A 1 191 ? 26.612 2.002 -38.501 1.00 49.50 191 SER A N 1
ATOM 1516 C CA . SER A 1 191 ? 26.912 1.313 -39.780 1.00 49.50 191 SER A CA 1
ATOM 1517 C C . SER A 1 191 ? 27.082 2.314 -40.913 1.00 49.50 191 SER A C 1
ATOM 1519 O O . SER A 1 191 ? 27.926 2.039 -41.790 1.00 49.50 191 SER A O 1
#

pLDDT: mean 76.93, std 10.1, range [44.62, 91.5]

Solvent-accessible surface area (backbone atoms only — not comparable to full-atom values): 10469 Å² total; per-residue (Å²): 110,73,65,63,56,52,52,64,62,72,73,49,91,69,90,47,70,64,60,56,48,55,51,48,52,55,48,49,54,52,48,51,54,48,51,51,53,50,51,52,52,50,52,51,52,52,52,50,51,53,51,54,52,49,52,51,54,51,52,50,53,53,50,52,53,50,52,53,52,49,55,57,55,55,48,50,60,53,50,50,52,54,41,56,59,53,43,73,80,42,58,71,68,52,43,52,55,45,50,52,52,53,51,51,54,45,52,56,50,49,54,54,50,50,56,49,49,56,50,49,53,51,49,52,52,55,47,52,52,51,44,56,60,55,62,68,53,90,84,41,72,66,55,41,52,51,44,54,49,52,52,52,57,51,51,54,52,47,55,54,47,52,53,51,51,52,50,51,50,53,51,49,52,54,51,50,53,53,54,51,52,52,53,53,54,50,54,68,72,73,106

Nearest PDB structures (foldseek):
  6r2g-assembly1_A  TM=5.054E-01  e=6.902E-02  Human immunodeficiency virus 1
  8to0-assembly1_z4  TM=3.629E-01  e=9.440E-01  Mus musculus
  7sqc-assembly1_1W  TM=3.100E-01  e=7.625E-01  Chlamydomonas reinhardtii
  8f7n-assembly1_A-2  TM=2.860E-01  e=2.339E+00  Sinorhizobium meliloti
  7sqc-assembly1_1K  TM=2.913E-01  e=4.439E+00  Chlamydomonas reinhardtii

Sequence (191 aa):
MRTAIFELIKDNENKSLISVIDAGDKIYVRYQNLLELYTKRFSVNKILSELEQKQLEYTTKINDFVSSSQNKAFAIPGALIAVGGLAKSGGFFDSVLIFIGLYLIYRVTYISNEILLDSYESLKNSLNDLIKRYSKFDEGIEVRDAASKIDSDIKIKIDNAEKRIKKINEMGVIMLCVGAGYLIIKLFTTS

Mean predicted aligned error: 12.17 Å

Foldseek 3Di:
DVVVLVVVVVPDPDPDVVVSVVVVVVVVVVVVVVVVVVVLVVVLVVLLVVLVVLLVVLLVVLVVLLVVLVVLLVVLVVLVVVLVVQVVVDALVSLVVSLVVSVVSLVVSVVSLVVSLVVLVVSLVVLVVSLVVQVPDPRDPVSNVSSVVSNVVSVVSSVVSNVSSVVSNVVSVVSSVVSVVVSVVSVVVND

Radius of gyration: 33.13 Å; Cα contacts (8 Å, |Δi|>4): 81; chains: 1; bounding box: 71×25×101 Å